Protein AF-A0A7S3SDD8-F1 (afdb_monomer)

Organism: Emiliania huxleyi (NCBI:txid2903)

Mean predicted aligned error: 8.49 Å

Secondary structure (DSSP, 8-state):
----SSS---PPPGGGEEEEEEETTEEEEEEEEEEPP-TTPPPEEEEEEEEEE-SSHHHHHHHHHHHHHHHTT--TTSPPPPPEEEEEEE-TTSTTT-HHHHHHHHHHHHHHTTEEEEEEE--STTHHHHHHHH--TTT-SEEEEEESHHHHHHHHHHHHTSTTHHHHHHH-EEEEEE-SS--HHHHHHHHHTT-

InterPro domains:
  IPR001206 Diacylglycerol kinase, catalytic domain [PF00781] (85-189)
  IPR001206 Diacylglycerol kinase, catalytic domain [PS50146] (81-195)
  IPR001206 Diacylglycerol kinase, catalytic domain [SM00046] (85-194)
  IPR016064 NAD kinase/diacylglycerol kinase-like domain superfamily [SSF111331] (83-189)
  IPR017438 Inorganic polyphosphate/ATP-NAD kinase, N-terminal [G3DSA:3.40.50.10330] (69-195)
  IPR050187 Lipid Phosphate Formation and Regulation [PTHR12358] (44-193)

Foldseek 3Di:
DQDDPPPDRPDDDLVQFLFWDFDWQKIKTWGWDFDDAPPPDDTDTDIDIDIDGHPGRVRSHLQRQLSLCVSVVHHSNDDRDDAAEEEEEFEQPAAPRCLVVQCVVCVVSSVRNRHHYDYDYDDDQLSLLVVLLVDDLVRHQEYEYRHAPSSVVSNLNSLVVHPCSVVSVVRYHYHYGYRHPHRVVVVVVCVVVVD

Radius of gyration: 19.45 Å; Cα contacts (8 Å, |Δi|>4): 346; chains: 1; bounding box: 58×32×47 Å

pLDDT: mean 83.66, std 14.5, range [26.19, 97.5]

Sequence (195 aa):
VPLTSTGRVQSVALTDCVGASAERSELVLHCVTLHGGGCLGSPHREPSQARMPCRDGGQAERWAAAVWNIMHGVAPDAPPPRQKRWLVLINPVSGPGHARRVYARCRPLFEAHRVALTEVVTTHAGHVREIAAQIEPAEVDAVVCVGGDGVVHELVNGLFAREDADAAVSALSIGVLPGGSANSLCVSLLKANNE

Structure (mmCIF, N/CA/C/O backbone):
data_AF-A0A7S3SDD8-F1
#
_entry.id   AF-A0A7S3SDD8-F1
#
loop_
_atom_site.group_PDB
_atom_site.id
_atom_site.type_symbol
_atom_site.label_atom_id
_atom_site.label_alt_id
_atom_site.label_comp_id
_atom_site.label_asym_id
_atom_site.label_entity_id
_atom_site.label_seq_id
_atom_site.pdbx_PDB_ins_code
_atom_site.Cartn_x
_atom_site.Cartn_y
_atom_site.Cartn_z
_atom_site.occupancy
_atom_site.B_iso_or_equiv
_atom_site.auth_seq_id
_atom_site.auth_comp_id
_atom_site.auth_asym_id
_atom_site.auth_atom_id
_atom_site.pdbx_PDB_model_num
ATOM 1 N N . VAL A 1 1 ? 23.144 -7.053 -23.174 1.00 28.69 1 VAL A N 1
ATOM 2 C CA . VAL A 1 1 ? 23.847 -6.097 -24.066 1.00 28.69 1 VAL A CA 1
ATOM 3 C C . VAL A 1 1 ? 24.277 -4.919 -23.210 1.00 28.69 1 VAL A C 1
ATOM 5 O O . VAL A 1 1 ? 23.397 -4.357 -22.568 1.00 28.69 1 VAL A O 1
ATOM 8 N N . PRO A 1 2 ? 25.573 -4.587 -23.103 1.00 26.19 2 PRO A N 1
ATOM 9 C CA . PRO A 1 2 ? 25.987 -3.426 -22.328 1.00 26.19 2 PRO A CA 1
ATOM 10 C C . PRO A 1 2 ? 25.708 -2.172 -23.165 1.00 26.19 2 PRO A C 1
ATOM 12 O O . PRO A 1 2 ? 26.185 -2.073 -24.293 1.00 26.19 2 PRO A O 1
ATOM 15 N N . LEU A 1 3 ? 24.909 -1.239 -22.648 1.00 33.66 3 LEU A N 1
ATOM 16 C CA . LEU A 1 3 ? 24.720 0.076 -23.262 1.00 33.66 3 LEU A CA 1
ATOM 17 C C . LEU A 1 3 ? 25.139 1.155 -22.269 1.00 33.66 3 LEU A C 1
ATOM 19 O O . LEU A 1 3 ? 24.624 1.251 -21.159 1.00 33.66 3 LEU A O 1
ATOM 23 N N . THR A 1 4 ? 26.133 1.922 -22.699 1.00 42.50 4 THR A N 1
ATOM 24 C CA . THR A 1 4 ? 26.793 3.008 -21.986 1.00 42.50 4 THR A CA 1
ATOM 25 C C . THR A 1 4 ? 26.264 4.348 -22.481 1.00 42.50 4 THR A C 1
ATOM 27 O O . THR A 1 4 ? 26.410 4.650 -23.663 1.00 42.50 4 THR A O 1
ATOM 30 N N . SER A 1 5 ? 25.764 5.193 -21.579 1.00 37.66 5 SER A N 1
ATOM 31 C CA . SER A 1 5 ? 25.782 6.653 -21.778 1.00 37.66 5 SER A CA 1
ATOM 32 C C . SER A 1 5 ? 26.782 7.364 -20.850 1.00 37.66 5 SER A C 1
ATOM 34 O O . SER A 1 5 ? 27.079 8.532 -21.063 1.00 37.66 5 SER A O 1
ATOM 36 N N . THR A 1 6 ? 27.385 6.658 -19.880 1.00 39.03 6 THR A N 1
ATOM 37 C CA . THR A 1 6 ? 28.362 7.226 -18.921 1.00 39.03 6 THR A CA 1
ATOM 38 C C . THR A 1 6 ? 29.621 6.372 -18.699 1.00 39.03 6 THR A C 1
ATOM 40 O O . THR A 1 6 ? 30.392 6.630 -17.780 1.00 39.03 6 THR A O 1
ATOM 43 N N . GLY A 1 7 ? 29.873 5.342 -19.516 1.00 34.25 7 GLY A N 1
ATOM 44 C CA . GLY A 1 7 ? 31.109 4.542 -19.428 1.00 34.25 7 GLY A CA 1
ATOM 45 C C . GLY A 1 7 ? 31.252 3.655 -18.179 1.00 34.25 7 GLY A C 1
ATOM 46 O O . GLY A 1 7 ? 32.234 2.927 -18.066 1.00 34.25 7 GLY A O 1
ATOM 47 N N . ARG A 1 8 ? 30.272 3.632 -17.268 1.00 37.03 8 ARG A N 1
ATOM 48 C CA . ARG A 1 8 ? 30.143 2.584 -16.249 1.00 37.03 8 ARG A CA 1
ATOM 49 C C . ARG A 1 8 ? 28.982 1.678 -16.619 1.00 37.03 8 ARG A C 1
ATOM 51 O O . ARG A 1 8 ? 27.833 2.107 -16.615 1.00 37.03 8 ARG A O 1
ATOM 58 N N . VAL A 1 9 ? 29.281 0.414 -16.909 1.00 44.38 9 VAL A N 1
ATOM 59 C CA . VAL A 1 9 ? 28.275 -0.648 -16.830 1.00 44.38 9 VAL A CA 1
ATOM 60 C C . VAL A 1 9 ? 27.857 -0.713 -15.365 1.00 44.38 9 VAL A C 1
ATOM 62 O O . VAL A 1 9 ? 28.591 -1.230 -14.528 1.00 44.38 9 VAL A O 1
ATOM 65 N N . GLN A 1 10 ? 26.720 -0.107 -15.034 1.00 55.16 10 GLN A N 1
ATOM 66 C CA . GLN A 1 10 ? 26.095 -0.310 -13.737 1.00 55.16 10 GLN A CA 1
ATOM 67 C C . GLN A 1 10 ? 25.471 -1.704 -13.764 1.00 55.16 10 GLN A C 1
ATOM 69 O O . GLN A 1 10 ? 24.401 -1.914 -14.327 1.00 55.16 10 GLN A O 1
ATOM 74 N N . SER A 1 11 ? 26.185 -2.685 -13.221 1.00 64.00 11 SER A N 1
ATOM 75 C CA . SER A 1 11 ? 25.592 -3.971 -12.875 1.00 64.00 11 SER A CA 1
ATOM 76 C C . SER A 1 11 ? 24.818 -3.799 -11.574 1.00 64.00 11 SER A C 1
ATOM 78 O O . SER A 1 11 ? 25.400 -3.397 -10.567 1.00 64.00 11 SER A O 1
ATOM 80 N N . VAL A 1 12 ? 23.528 -4.115 -11.589 1.00 70.12 12 VAL A N 1
ATOM 81 C CA . VAL A 1 12 ? 22.717 -4.238 -10.375 1.00 70.12 12 VAL A CA 1
ATOM 82 C C . VAL A 1 12 ? 22.560 -5.724 -10.086 1.00 70.12 12 VAL A C 1
ATOM 84 O O . VAL A 1 12 ? 22.199 -6.490 -10.983 1.00 70.12 12 VAL A O 1
ATOM 87 N N . ALA A 1 13 ? 22.845 -6.146 -8.855 1.00 77.12 13 ALA A N 1
ATOM 88 C CA . ALA A 1 13 ? 22.526 -7.502 -8.437 1.00 77.12 13 ALA A CA 1
ATOM 89 C C . ALA A 1 13 ? 21.002 -7.663 -8.380 1.00 77.12 13 ALA A C 1
ATOM 91 O O . ALA A 1 13 ? 20.305 -6.815 -7.829 1.00 77.12 13 ALA A O 1
ATOM 92 N N . LEU A 1 14 ? 20.468 -8.762 -8.918 1.00 74.56 14 LEU A N 1
ATOM 93 C CA . LEU A 1 14 ? 19.019 -8.999 -8.897 1.00 74.56 14 LEU A CA 1
ATOM 94 C C . LEU A 1 14 ? 18.465 -9.038 -7.458 1.00 74.56 14 LEU A C 1
ATOM 96 O O . LEU A 1 14 ? 17.319 -8.672 -7.237 1.00 74.56 14 LEU A O 1
ATOM 100 N N . THR A 1 15 ? 19.298 -9.414 -6.483 1.00 78.56 15 THR A N 1
ATOM 101 C CA . THR A 1 15 ? 18.992 -9.393 -5.042 1.00 78.56 15 THR A CA 1
ATOM 102 C C . THR A 1 15 ? 18.716 -7.999 -4.487 1.00 78.56 15 THR A C 1
ATOM 104 O O . THR A 1 15 ? 18.016 -7.874 -3.488 1.00 78.56 15 THR A O 1
ATOM 107 N N . ASP A 1 16 ? 19.262 -6.964 -5.123 1.00 80.06 16 ASP A N 1
ATOM 108 C CA . ASP A 1 16 ? 19.062 -5.571 -4.726 1.00 80.06 16 ASP A CA 1
ATOM 109 C C . ASP A 1 16 ? 17.902 -4.934 -5.498 1.00 80.06 16 ASP A C 1
ATOM 111 O O . ASP A 1 16 ? 17.476 -3.827 -5.170 1.00 80.06 16 ASP A O 1
ATOM 115 N N . CYS A 1 17 ? 17.384 -5.614 -6.525 1.00 83.38 17 CYS A N 1
ATOM 116 C CA . CYS A 1 17 ? 16.236 -5.159 -7.288 1.00 83.38 17 CYS A CA 1
ATOM 117 C C . CYS A 1 17 ? 14.959 -5.421 -6.483 1.00 83.38 17 CYS A C 1
ATOM 119 O O . CYS A 1 17 ? 14.695 -6.540 -6.055 1.00 83.38 17 CYS A O 1
ATOM 121 N N . VAL A 1 18 ? 14.162 -4.374 -6.287 1.00 83.94 18 VAL A N 1
ATOM 122 C CA . VAL A 1 18 ? 12.831 -4.435 -5.662 1.00 83.94 18 VAL A CA 1
ATOM 123 C C . VAL A 1 18 ? 11.716 -4.401 -6.701 1.00 83.94 18 VAL A C 1
ATOM 125 O O . VAL A 1 18 ? 10.649 -4.950 -6.467 1.00 83.94 18 VAL A O 1
ATOM 128 N N . GLY A 1 19 ? 11.967 -3.872 -7.897 1.00 86.00 19 GLY A N 1
ATOM 129 C CA . GLY A 1 19 ? 11.027 -4.024 -9.000 1.00 86.00 19 GLY A CA 1
ATOM 130 C C . GLY A 1 19 ? 11.500 -3.377 -10.290 1.00 86.00 19 GLY A C 1
ATOM 131 O O . GLY A 1 19 ? 12.593 -2.816 -10.367 1.00 86.00 19 GLY A O 1
ATOM 132 N N . ALA A 1 20 ? 10.651 -3.438 -11.310 1.00 87.81 20 ALA A N 1
ATOM 133 C CA . ALA A 1 20 ? 10.949 -2.900 -12.628 1.00 87.81 20 ALA A CA 1
ATOM 134 C C . ALA A 1 20 ? 9.719 -2.223 -13.241 1.00 87.81 20 ALA A C 1
ATOM 136 O O . ALA A 1 20 ? 8.614 -2.772 -13.227 1.00 87.81 20 ALA A O 1
ATOM 137 N N . SER A 1 21 ? 9.924 -1.045 -13.823 1.00 88.12 21 SER A N 1
ATOM 138 C CA . SER A 1 21 ? 8.906 -0.282 -14.546 1.00 88.12 21 SER A CA 1
ATOM 139 C C . SER A 1 21 ? 9.413 0.153 -15.921 1.00 88.12 21 SER A C 1
ATOM 141 O O . SER A 1 21 ? 10.608 0.107 -16.211 1.00 88.12 21 SER A O 1
ATOM 143 N N . ALA A 1 22 ? 8.486 0.556 -16.786 1.00 88.38 22 ALA A N 1
ATOM 144 C CA . ALA A 1 22 ? 8.785 1.107 -18.100 1.00 88.38 22 ALA A CA 1
ATOM 145 C C . ALA A 1 22 ? 8.405 2.589 -18.123 1.00 88.38 22 ALA A C 1
ATOM 147 O O . ALA A 1 22 ? 7.278 2.948 -17.785 1.00 88.38 22 ALA A O 1
ATOM 148 N N . GLU A 1 23 ? 9.340 3.445 -18.522 1.00 88.81 23 GLU A N 1
ATOM 149 C CA . GLU A 1 23 ? 9.124 4.881 -18.684 1.00 88.81 23 GLU A CA 1
ATOM 150 C C . GLU A 1 23 ? 9.495 5.273 -20.113 1.00 88.81 23 GLU A C 1
ATOM 152 O O . GLU A 1 23 ? 10.670 5.393 -20.456 1.00 88.81 23 GLU A O 1
ATOM 157 N N . ARG A 1 24 ? 8.491 5.486 -20.975 1.00 88.25 24 ARG A N 1
ATOM 158 C CA . ARG A 1 24 ? 8.709 5.744 -22.411 1.00 88.25 24 ARG A CA 1
ATOM 159 C C . ARG A 1 24 ? 9.557 4.619 -23.013 1.00 88.25 24 ARG A C 1
ATOM 161 O O . ARG A 1 24 ? 9.132 3.479 -22.947 1.00 88.25 24 ARG A O 1
ATOM 168 N N . SER A 1 25 ? 10.733 4.917 -23.561 1.00 92.12 25 SER A N 1
ATOM 169 C CA . SER A 1 25 ? 11.671 3.936 -24.118 1.00 92.12 25 SER A CA 1
ATOM 170 C C . SER A 1 25 ? 12.802 3.583 -23.146 1.00 92.12 25 SER A C 1
ATOM 172 O O . SER A 1 25 ? 13.886 3.225 -23.589 1.00 92.12 25 SER A O 1
ATOM 174 N N . GLU A 1 26 ? 12.595 3.708 -21.836 1.00 91.69 26 GLU A N 1
ATOM 175 C CA . GLU A 1 26 ? 13.566 3.306 -20.815 1.00 91.69 26 GLU A CA 1
ATOM 176 C C . GLU A 1 26 ? 12.984 2.218 -19.910 1.00 91.69 26 GLU A C 1
ATOM 178 O O . GLU A 1 26 ? 11.871 2.335 -19.393 1.00 91.69 26 GLU A O 1
ATOM 183 N N . LEU A 1 27 ? 13.767 1.165 -19.682 1.00 89.44 27 LEU A N 1
ATOM 184 C CA . LEU A 1 27 ? 13.557 0.244 -18.573 1.00 89.44 27 LEU A CA 1
ATOM 185 C C . LEU A 1 27 ? 14.140 0.877 -17.308 1.00 89.44 27 LEU A C 1
ATOM 187 O O . LEU A 1 27 ? 15.320 1.230 -17.278 1.00 89.44 27 LEU A O 1
ATOM 191 N N . VAL A 1 28 ? 13.334 0.970 -16.255 1.00 89.12 28 VAL A N 1
ATOM 192 C CA . VAL A 1 28 ? 13.746 1.488 -14.949 1.00 89.12 28 VAL A CA 1
ATOM 193 C C . VAL A 1 28 ? 13.724 0.349 -13.940 1.00 89.12 28 VAL A C 1
ATOM 195 O O . VAL A 1 28 ? 12.674 -0.219 -13.645 1.00 89.12 28 VAL A O 1
ATOM 198 N N . LEU A 1 29 ? 14.895 0.008 -13.411 1.00 88.50 29 LEU A N 1
ATOM 199 C CA . LEU A 1 29 ? 15.053 -0.935 -12.311 1.00 88.50 29 LEU A CA 1
ATOM 200 C C . LEU A 1 29 ? 15.074 -0.158 -10.998 1.00 88.50 29 LEU A C 1
ATOM 202 O O . LEU A 1 29 ? 15.957 0.675 -10.778 1.00 88.50 29 LEU A O 1
ATOM 206 N N . HIS A 1 30 ? 14.120 -0.448 -10.121 1.00 86.50 30 HIS A N 1
ATOM 207 C CA . HIS A 1 30 ? 14.074 0.090 -8.765 1.00 86.50 30 HIS A CA 1
ATOM 208 C C . HIS A 1 30 ? 14.874 -0.834 -7.866 1.00 86.50 30 HIS A C 1
ATOM 210 O O . HIS A 1 30 ? 14.628 -2.041 -7.825 1.00 86.50 30 HIS A O 1
ATOM 216 N N . CYS A 1 31 ? 15.853 -0.268 -7.176 1.00 84.81 31 CYS A N 1
ATOM 217 C CA . CYS A 1 31 ? 16.826 -1.016 -6.399 1.00 84.81 31 CYS A CA 1
ATOM 218 C C . CYS A 1 31 ? 16.923 -0.433 -4.992 1.00 84.81 31 CYS A C 1
ATOM 220 O O . CYS A 1 31 ? 16.691 0.757 -4.781 1.00 84.81 31 CYS A O 1
ATOM 222 N N . VAL A 1 32 ? 17.286 -1.261 -4.022 1.00 79.56 32 VAL A N 1
ATO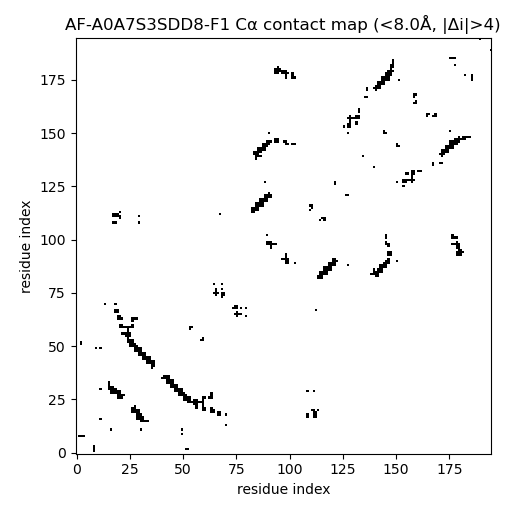M 223 C CA . VAL A 1 32 ? 17.599 -0.821 -2.664 1.00 79.56 32 VAL A CA 1
ATOM 224 C C . VAL A 1 32 ? 19.010 -1.275 -2.354 1.00 79.56 32 VAL A C 1
ATOM 226 O O . VAL A 1 32 ? 19.249 -2.428 -2.003 1.00 79.56 32 VAL A O 1
ATOM 229 N N . THR A 1 33 ? 19.952 -0.351 -2.493 1.00 70.94 33 THR A N 1
ATOM 230 C CA . THR A 1 33 ? 21.369 -0.655 -2.335 1.00 70.94 33 THR A CA 1
ATOM 231 C C . THR A 1 33 ? 21.730 -0.601 -0.857 1.00 70.94 33 THR A C 1
ATOM 233 O O . THR A 1 33 ? 21.442 0.386 -0.170 1.00 70.94 33 THR A O 1
ATOM 236 N N . LEU A 1 34 ? 22.365 -1.660 -0.353 1.00 69.00 34 LEU A N 1
ATOM 237 C CA . LEU A 1 34 ? 22.935 -1.663 0.989 1.00 69.00 34 LEU A CA 1
ATOM 238 C C . LEU A 1 34 ? 24.263 -0.904 0.961 1.00 69.00 34 LEU A C 1
ATOM 240 O O . LEU A 1 34 ? 25.268 -1.409 0.463 1.00 69.00 34 LEU A O 1
ATOM 244 N N . HIS A 1 35 ? 24.281 0.306 1.512 1.00 70.38 35 HIS A N 1
ATOM 245 C CA . HIS A 1 35 ? 25.530 1.012 1.739 1.00 70.38 35 HIS A CA 1
ATOM 246 C C . HIS A 1 35 ? 26.165 0.465 3.014 1.00 70.38 35 HIS A C 1
ATOM 248 O O . HIS A 1 35 ? 25.591 0.552 4.106 1.00 70.38 35 HIS A O 1
ATOM 254 N N . GLY A 1 36 ? 27.354 -0.125 2.860 1.00 57.41 36 GLY A N 1
ATOM 255 C CA . GLY A 1 36 ? 28.190 -0.517 3.984 1.00 57.41 36 GLY A CA 1
ATOM 256 C C . GLY A 1 36 ? 28.457 0.713 4.839 1.00 57.41 36 GLY A C 1
ATOM 257 O O . GLY A 1 36 ? 29.029 1.696 4.365 1.00 57.41 36 GLY A O 1
ATOM 258 N N . GLY A 1 37 ? 27.999 0.683 6.086 1.00 51.47 37 GLY A N 1
ATOM 259 C CA . GLY A 1 37 ? 28.371 1.716 7.031 1.00 51.47 37 GLY A CA 1
ATOM 260 C C . GLY A 1 37 ? 29.885 1.667 7.211 1.00 51.47 37 GLY A C 1
ATOM 261 O O . GLY A 1 37 ? 30.460 0.588 7.347 1.00 51.47 37 GLY A O 1
ATOM 262 N N . GLY A 1 38 ? 30.549 2.822 7.137 1.00 55.66 38 GLY A N 1
ATOM 263 C CA . GLY A 1 38 ? 31.973 2.906 7.457 1.00 55.66 38 GLY A CA 1
ATOM 264 C C . GLY A 1 38 ? 32.254 2.436 8.891 1.00 55.66 38 GLY A C 1
ATOM 265 O O . GLY A 1 38 ? 31.367 1.973 9.601 1.00 55.66 38 GLY A O 1
ATOM 266 N N . CYS A 1 39 ? 33.477 2.636 9.374 1.00 55.62 39 CYS A N 1
ATOM 267 C CA . CYS A 1 39 ? 33.936 2.193 10.699 1.00 55.62 39 CYS A CA 1
ATOM 268 C C . CYS A 1 39 ? 33.053 2.589 11.910 1.00 55.62 39 CYS A C 1
ATOM 270 O O . CYS A 1 39 ? 33.234 2.022 12.983 1.00 55.62 39 CYS A O 1
ATOM 272 N N . LEU A 1 40 ? 32.105 3.523 11.755 1.00 54.16 40 LEU A N 1
ATOM 273 C CA . LEU A 1 40 ? 31.170 3.977 12.795 1.00 54.16 40 LEU A CA 1
ATOM 274 C C . LEU A 1 40 ? 29.693 4.019 12.348 1.00 54.16 40 LEU A C 1
ATOM 276 O O . LEU A 1 40 ? 28.840 4.466 13.111 1.00 54.16 40 LEU A O 1
ATOM 280 N N . GLY A 1 41 ? 29.373 3.616 11.115 1.00 54.16 41 GLY A N 1
ATOM 281 C CA . GLY A 1 41 ? 28.014 3.711 10.577 1.00 54.16 41 GLY A CA 1
ATOM 282 C C . GLY A 1 41 ? 27.285 2.376 10.641 1.00 54.16 41 GLY A C 1
ATOM 283 O O . GLY A 1 41 ? 27.843 1.353 10.255 1.00 54.16 41 GLY A O 1
ATOM 284 N N . SER A 1 42 ? 26.017 2.375 11.048 1.00 57.75 42 SER A N 1
ATOM 285 C CA . SER A 1 42 ? 25.147 1.233 10.757 1.00 57.75 42 SER A CA 1
ATOM 286 C C . SER A 1 42 ? 24.935 1.142 9.239 1.00 57.75 42 SER A C 1
ATOM 288 O O . SER A 1 42 ? 24.791 2.184 8.586 1.00 57.75 42 SER A O 1
ATOM 290 N N . PRO A 1 43 ? 24.910 -0.066 8.651 1.00 65.62 43 PRO A N 1
ATOM 291 C CA . PRO A 1 43 ? 24.532 -0.219 7.255 1.00 65.62 43 PRO A CA 1
ATOM 292 C C . PRO A 1 43 ? 23.144 0.386 7.039 1.00 65.62 43 PRO A C 1
ATOM 294 O O . PRO A 1 43 ? 22.233 0.185 7.844 1.00 65.62 43 PRO A O 1
ATOM 297 N N . HIS A 1 44 ? 22.993 1.148 5.961 1.00 67.69 44 HIS A N 1
ATOM 298 C CA . HIS A 1 44 ? 21.720 1.763 5.611 1.00 67.69 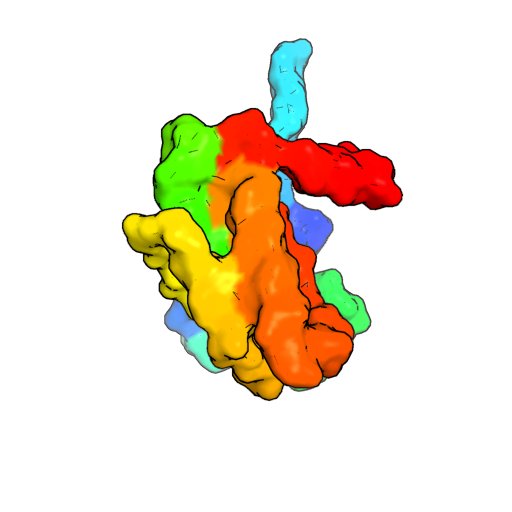44 HIS A CA 1
ATOM 299 C C . HIS A 1 44 ? 21.353 1.421 4.174 1.00 67.69 44 HIS A C 1
ATOM 301 O O . HIS A 1 44 ? 22.203 1.261 3.298 1.00 67.69 44 HIS A O 1
ATOM 307 N N . ARG A 1 45 ? 20.052 1.252 3.961 1.00 72.06 45 ARG A N 1
ATOM 308 C CA . ARG A 1 45 ? 19.461 0.929 2.669 1.00 72.06 45 ARG A CA 1
ATOM 309 C C . ARG A 1 45 ? 18.997 2.220 2.016 1.00 72.06 45 ARG A C 1
ATOM 311 O O . ARG A 1 45 ? 18.214 2.953 2.619 1.00 72.06 45 ARG A O 1
ATOM 318 N N . GLU A 1 46 ? 19.461 2.481 0.801 1.00 74.25 46 GLU A N 1
ATOM 319 C CA . GLU A 1 46 ? 19.057 3.662 0.041 1.00 74.25 46 GLU A CA 1
ATOM 320 C C . GLU A 1 46 ? 18.373 3.246 -1.268 1.00 74.25 46 GLU A C 1
ATOM 322 O O . GLU A 1 46 ? 18.936 2.444 -2.022 1.00 74.25 46 GLU A O 1
ATOM 327 N N . PRO A 1 47 ? 17.156 3.751 -1.546 1.00 77.31 47 PRO A N 1
ATOM 328 C CA . PRO A 1 47 ? 16.516 3.552 -2.836 1.00 77.31 47 PRO A CA 1
ATOM 329 C C . PRO A 1 47 ? 17.355 4.179 -3.950 1.00 77.31 47 PRO A C 1
ATOM 331 O O . PRO A 1 47 ? 17.734 5.346 -3.875 1.00 77.31 47 PRO A O 1
ATOM 334 N N . SER A 1 48 ? 17.605 3.421 -5.007 1.00 80.88 48 SER A N 1
ATOM 335 C CA . SER A 1 48 ? 18.270 3.895 -6.215 1.00 80.88 48 SER A CA 1
ATOM 336 C C . SER A 1 48 ? 17.549 3.380 -7.459 1.00 80.88 48 SER A C 1
ATOM 338 O O . SER A 1 48 ? 16.769 2.426 -7.406 1.00 80.88 48 SER A O 1
ATOM 340 N N . GLN A 1 49 ? 17.774 4.043 -8.591 1.00 84.31 49 GLN A N 1
ATOM 341 C CA . GLN A 1 49 ? 17.218 3.637 -9.878 1.00 84.31 49 GLN A CA 1
ATOM 342 C C . GLN A 1 49 ? 18.347 3.418 -10.877 1.00 84.31 49 GLN A C 1
ATOM 344 O O . GLN A 1 49 ? 19.200 4.288 -11.049 1.00 84.31 49 GLN A O 1
ATOM 349 N N . ALA A 1 50 ? 18.316 2.281 -11.567 1.00 85.75 50 ALA A N 1
ATOM 350 C CA . ALA A 1 50 ? 19.135 2.050 -12.747 1.00 85.75 50 ALA A CA 1
ATOM 351 C C . ALA A 1 50 ? 18.246 2.142 -13.987 1.00 85.75 50 ALA A C 1
ATOM 353 O O . ALA A 1 50 ? 17.183 1.526 -14.050 1.00 85.75 50 ALA A O 1
ATOM 354 N N . ARG A 1 51 ? 18.674 2.932 -14.971 1.00 89.19 51 ARG A N 1
ATOM 355 C CA . ARG A 1 51 ? 17.919 3.173 -16.204 1.00 89.19 51 ARG A CA 1
ATOM 356 C C . ARG A 1 51 ? 18.657 2.564 -17.378 1.00 89.19 51 ARG A C 1
ATOM 358 O O . ARG A 1 51 ? 19.863 2.759 -17.528 1.00 89.19 51 ARG A O 1
ATOM 365 N N . MET A 1 52 ? 17.934 1.822 -18.203 1.00 88.25 52 MET A N 1
ATOM 366 C CA . MET A 1 52 ? 18.475 1.172 -19.386 1.00 88.25 52 MET A CA 1
ATOM 367 C C . MET A 1 52 ? 17.677 1.615 -20.612 1.00 88.25 52 MET A C 1
ATOM 369 O O . MET A 1 52 ? 16.458 1.435 -20.632 1.00 88.25 52 MET A O 1
ATOM 373 N N . PRO A 1 53 ? 18.332 2.166 -21.647 1.00 91.25 53 PRO A N 1
ATOM 374 C CA . PRO A 1 53 ? 17.636 2.547 -22.863 1.00 91.25 53 PRO A CA 1
ATOM 375 C C . PRO A 1 53 ? 17.117 1.301 -23.587 1.00 91.25 53 PRO A C 1
ATOM 377 O O . PRO A 1 53 ? 17.824 0.302 -23.751 1.00 91.25 53 PRO A O 1
ATOM 380 N N . CYS A 1 54 ? 15.879 1.388 -24.050 1.00 91.62 54 CYS A N 1
ATOM 381 C CA . CYS A 1 54 ? 15.212 0.415 -24.897 1.00 91.62 54 CYS A CA 1
ATOM 382 C C . CYS A 1 54 ? 14.963 1.018 -26.286 1.00 91.62 54 CYS A C 1
ATOM 384 O O . CYS A 1 54 ? 14.974 2.231 -26.488 1.00 91.62 54 CYS A O 1
ATOM 386 N N . ARG A 1 55 ? 14.727 0.147 -27.267 1.00 92.25 55 ARG A N 1
ATOM 387 C CA . ARG A 1 55 ? 14.381 0.515 -28.645 1.00 92.25 55 ARG A CA 1
ATOM 388 C C . ARG A 1 55 ? 13.100 1.348 -28.703 1.00 92.25 55 ARG A C 1
ATOM 390 O O . ARG A 1 55 ? 13.033 2.318 -29.449 1.00 92.25 55 ARG A O 1
ATOM 397 N N . ASP A 1 56 ? 12.095 0.934 -27.944 1.00 93.81 56 ASP A N 1
ATOM 398 C CA . ASP A 1 56 ? 10.764 1.526 -27.878 1.00 93.81 56 ASP A CA 1
ATOM 399 C C . ASP A 1 56 ? 10.115 1.188 -26.527 1.00 93.81 56 ASP A C 1
ATOM 401 O O . ASP A 1 56 ? 10.650 0.387 -25.748 1.00 93.81 56 ASP A O 1
ATOM 405 N N . GLY A 1 57 ? 8.958 1.791 -26.245 1.00 90.12 57 GLY A N 1
ATOM 406 C CA . GLY A 1 57 ? 8.245 1.542 -24.992 1.00 90.12 57 GLY A CA 1
ATOM 407 C C . GLY A 1 57 ? 7.643 0.149 -24.868 1.00 90.12 57 GLY A C 1
ATOM 408 O O . GLY A 1 57 ? 7.632 -0.407 -23.774 1.00 90.12 57 GLY A O 1
ATOM 409 N N . GLY A 1 58 ? 7.275 -0.488 -25.981 1.00 91.50 58 GLY A N 1
ATOM 410 C CA . GLY A 1 58 ? 6.829 -1.880 -25.951 1.00 91.50 58 GLY A CA 1
ATOM 411 C C . GLY A 1 58 ? 7.946 -2.831 -25.503 1.00 91.50 58 GLY A C 1
ATOM 412 O O . GLY A 1 58 ? 7.697 -3.795 -24.782 1.00 91.50 58 GLY A O 1
ATOM 413 N N . GLN A 1 59 ? 9.196 -2.577 -25.900 1.00 91.50 59 GLN A N 1
ATOM 414 C CA . GLN A 1 59 ? 10.356 -3.314 -25.403 1.00 91.50 59 GLN A CA 1
ATOM 415 C C . GLN A 1 59 ? 10.583 -3.055 -23.913 1.00 91.50 59 GLN A C 1
ATOM 417 O O . GLN A 1 59 ? 10.803 -4.022 -23.184 1.00 91.50 59 GLN A O 1
ATOM 422 N N . ALA A 1 60 ? 10.502 -1.798 -23.467 1.00 90.94 60 ALA A N 1
ATOM 423 C CA . ALA A 1 60 ? 10.656 -1.453 -22.055 1.00 90.94 60 ALA A CA 1
ATOM 424 C C . ALA A 1 60 ? 9.611 -2.170 -21.181 1.00 90.94 60 ALA A C 1
ATOM 426 O O . ALA A 1 60 ? 9.967 -2.784 -20.178 1.00 90.94 60 ALA A O 1
ATOM 427 N N . GLU A 1 61 ? 8.342 -2.189 -21.598 1.00 89.19 61 GLU A N 1
ATOM 428 C CA . GLU A 1 61 ? 7.254 -2.880 -20.892 1.00 89.19 61 GLU A CA 1
ATOM 429 C C . GLU A 1 61 ? 7.465 -4.394 -20.807 1.00 89.19 61 GLU A C 1
ATOM 431 O O . GLU A 1 61 ? 7.307 -4.985 -19.732 1.00 89.19 61 GLU A O 1
ATOM 436 N N . ARG A 1 62 ? 7.863 -5.025 -21.923 1.00 90.31 62 ARG A N 1
ATOM 437 C CA . ARG A 1 62 ? 8.172 -6.463 -21.958 1.00 90.31 62 ARG A CA 1
ATOM 438 C C . ARG A 1 62 ? 9.351 -6.805 -21.057 1.00 90.31 62 ARG A C 1
ATOM 440 O O . ARG A 1 62 ? 9.298 -7.798 -20.342 1.00 90.31 62 ARG A O 1
ATOM 447 N N . TRP A 1 63 ? 10.406 -5.994 -21.070 1.00 90.94 63 TRP A N 1
ATOM 448 C CA . TRP A 1 63 ? 11.568 -6.224 -20.214 1.00 90.94 63 TRP A CA 1
ATOM 449 C C . TRP A 1 63 ? 11.245 -5.994 -18.740 1.00 90.94 63 TRP A C 1
ATOM 451 O O . TRP A 1 63 ? 11.647 -6.802 -17.910 1.00 90.94 63 TRP A O 1
ATOM 461 N N . ALA A 1 64 ? 10.461 -4.966 -18.410 1.00 89.06 64 ALA A N 1
ATOM 462 C CA . ALA A 1 64 ? 9.994 -4.743 -17.046 1.00 89.06 64 ALA A CA 1
ATOM 463 C C . ALA A 1 64 ? 9.148 -5.924 -16.545 1.00 89.06 64 ALA A C 1
ATOM 465 O O . ALA A 1 64 ? 9.308 -6.357 -15.407 1.00 89.06 64 ALA A O 1
ATOM 466 N N . ALA A 1 65 ? 8.287 -6.486 -17.404 1.00 88.44 65 ALA A N 1
ATOM 467 C CA . ALA A 1 65 ? 7.503 -7.678 -17.077 1.00 88.44 65 ALA A CA 1
ATOM 468 C C . ALA A 1 65 ? 8.399 -8.901 -16.855 1.00 88.44 65 ALA A C 1
ATOM 470 O O . ALA A 1 65 ? 8.247 -9.591 -15.853 1.00 88.44 65 ALA A O 1
ATOM 471 N N . ALA A 1 66 ? 9.364 -9.126 -17.746 1.00 90.06 66 ALA A N 1
ATOM 472 C CA . ALA A 1 66 ? 10.295 -10.241 -17.648 1.00 90.06 66 ALA A CA 1
ATOM 473 C C . ALA A 1 66 ? 11.146 -10.177 -16.373 1.00 90.06 66 ALA A C 1
ATOM 475 O O . ALA A 1 66 ? 11.288 -11.183 -15.683 1.00 90.06 66 ALA A O 1
ATOM 476 N N . VAL A 1 67 ? 11.676 -8.999 -16.025 1.00 89.38 67 VAL A N 1
ATOM 477 C CA . VAL A 1 67 ? 12.438 -8.802 -14.782 1.00 89.38 67 VAL A CA 1
ATOM 478 C C . VAL A 1 67 ? 11.558 -9.073 -13.569 1.00 89.38 67 VAL A C 1
ATOM 480 O O . VAL A 1 67 ? 11.955 -9.843 -12.698 1.00 89.38 67 VAL A O 1
ATOM 483 N N . TRP A 1 68 ? 10.345 -8.513 -13.538 1.00 87.38 68 TRP A N 1
ATOM 484 C CA . TRP A 1 68 ? 9.396 -8.768 -12.458 1.00 87.38 68 TRP A CA 1
ATOM 485 C C . TRP A 1 68 ? 9.099 -10.270 -12.319 1.00 87.38 68 TRP A C 1
ATOM 487 O O . TRP A 1 68 ? 9.168 -10.797 -11.213 1.00 87.38 68 TRP A O 1
ATOM 497 N N . ASN A 1 69 ? 8.851 -10.982 -13.424 1.00 88.69 69 ASN A N 1
ATOM 498 C CA . ASN A 1 69 ? 8.604 -12.426 -13.408 1.00 88.69 69 ASN A CA 1
ATOM 499 C C . ASN A 1 69 ? 9.796 -13.192 -12.820 1.00 88.69 69 ASN A C 1
ATOM 501 O O . ASN A 1 69 ? 9.609 -13.989 -11.904 1.00 88.69 69 ASN A O 1
ATOM 505 N N . ILE A 1 70 ? 11.017 -12.894 -13.277 1.00 89.44 70 ILE A N 1
ATOM 506 C CA . ILE A 1 70 ? 12.247 -13.528 -12.777 1.00 89.44 70 ILE A CA 1
ATOM 507 C C . ILE A 1 70 ? 12.395 -13.316 -11.267 1.00 89.44 70 ILE A C 1
ATOM 509 O O . ILE A 1 70 ? 12.692 -14.265 -10.544 1.00 89.44 70 ILE A O 1
ATOM 513 N N . MET A 1 71 ? 12.143 -12.099 -10.776 1.00 84.81 71 MET A N 1
ATOM 514 C CA . MET A 1 71 ? 12.212 -11.777 -9.345 1.00 84.81 71 MET A CA 1
ATOM 515 C C . MET A 1 71 ? 11.220 -12.579 -8.494 1.00 84.81 71 MET A C 1
ATOM 517 O O . MET A 1 71 ? 11.483 -12.821 -7.320 1.00 84.81 71 MET A O 1
ATOM 521 N N . HIS A 1 72 ? 10.102 -13.005 -9.082 1.00 83.88 72 HIS A N 1
ATOM 522 C CA . HIS A 1 72 ? 9.062 -13.785 -8.410 1.00 83.88 72 HIS A CA 1
ATOM 523 C C . HIS A 1 72 ? 9.101 -15.278 -8.786 1.00 83.88 72 HIS A C 1
ATOM 525 O O . HIS A 1 72 ? 8.151 -16.005 -8.504 1.00 83.88 72 HIS A O 1
ATOM 531 N N . GLY A 1 73 ? 10.181 -15.753 -9.422 1.00 85.88 73 GLY A N 1
ATOM 532 C CA . GLY A 1 73 ? 10.351 -17.164 -9.794 1.00 85.88 73 GLY A CA 1
ATOM 533 C C . GLY A 1 73 ? 9.435 -17.643 -10.928 1.00 85.88 73 GLY A C 1
ATOM 534 O O . GLY A 1 73 ? 9.212 -18.842 -11.079 1.00 85.88 73 GLY A O 1
ATOM 535 N N . VAL A 1 74 ? 8.895 -16.718 -11.721 1.00 88.75 74 VAL A N 1
ATOM 536 C CA . VAL A 1 74 ? 8.033 -16.980 -12.879 1.00 88.75 74 VAL A CA 1
ATOM 537 C C . VAL A 1 74 ? 8.864 -16.905 -14.167 1.00 88.75 74 VAL A C 1
ATOM 539 O O . VAL A 1 74 ? 9.833 -16.148 -14.252 1.00 88.75 74 VAL A O 1
ATOM 542 N N . ALA A 1 75 ? 8.495 -17.681 -15.191 1.00 88.94 75 ALA A N 1
ATOM 543 C CA . ALA A 1 75 ? 9.174 -17.643 -1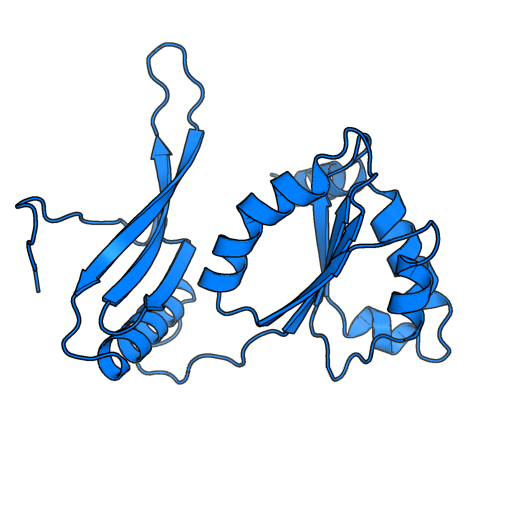6.486 1.00 88.94 75 ALA A CA 1
ATOM 544 C C . ALA A 1 75 ? 9.153 -16.217 -17.102 1.00 88.94 75 ALA A C 1
ATOM 546 O O . ALA A 1 75 ? 8.127 -15.534 -17.023 1.00 88.94 75 ALA A O 1
ATOM 547 N N . PRO A 1 76 ? 10.250 -15.739 -17.725 1.00 88.12 76 PRO A N 1
ATOM 548 C CA . PRO A 1 76 ? 10.362 -14.350 -18.194 1.00 88.12 76 PRO A CA 1
ATOM 549 C C . PRO A 1 76 ? 9.321 -13.946 -19.248 1.00 88.12 76 PRO A C 1
ATOM 551 O O . PRO A 1 76 ? 8.968 -12.778 -19.365 1.00 88.12 76 PRO A O 1
ATOM 554 N N . ASP A 1 77 ? 8.855 -14.911 -20.030 1.00 88.50 77 ASP A N 1
ATOM 555 C CA . ASP A 1 77 ? 7.891 -14.785 -21.121 1.00 88.50 77 ASP A CA 1
ATOM 556 C C . ASP A 1 77 ? 6.445 -15.080 -20.696 1.00 88.50 77 ASP A C 1
ATOM 558 O O . ASP A 1 77 ? 5.519 -14.888 -21.488 1.00 88.50 77 ASP A O 1
ATOM 562 N N . ALA A 1 78 ? 6.230 -15.510 -19.449 1.00 87.19 78 ALA A N 1
ATOM 563 C CA . ALA A 1 78 ? 4.893 -15.715 -18.918 1.00 87.19 78 ALA A CA 1
ATOM 564 C C . ALA A 1 78 ? 4.104 -14.393 -18.886 1.00 87.19 78 ALA A C 1
ATOM 566 O O . ALA A 1 78 ? 4.683 -13.323 -18.648 1.00 87.19 78 ALA A O 1
ATOM 567 N N . PRO A 1 79 ? 2.772 -14.442 -19.065 1.00 81.00 79 PRO A N 1
ATOM 568 C CA . PRO A 1 79 ? 1.951 -13.262 -18.859 1.00 81.00 79 PRO A CA 1
ATOM 569 C C . PRO A 1 79 ? 2.147 -12.762 -17.420 1.00 81.00 79 PRO A C 1
ATOM 571 O O . PRO A 1 79 ? 2.134 -13.573 -16.487 1.00 81.00 79 PRO A O 1
ATOM 574 N N . PRO A 1 80 ? 2.344 -11.449 -17.214 1.00 72.50 80 PRO A N 1
ATOM 575 C CA . PRO A 1 80 ? 2.474 -10.915 -15.871 1.00 72.50 80 PRO A CA 1
ATOM 576 C C . PRO A 1 80 ? 1.179 -11.191 -15.094 1.00 72.50 80 PRO A C 1
ATOM 578 O O . PRO A 1 80 ? 0.090 -11.142 -15.679 1.00 72.50 80 PRO A O 1
ATOM 581 N N . PRO A 1 81 ? 1.261 -11.480 -13.787 1.00 73.69 81 PRO A N 1
ATOM 582 C CA . PRO A 1 81 ? 0.069 -11.717 -12.994 1.00 73.69 81 PRO A CA 1
ATOM 583 C C . PRO A 1 81 ? -0.806 -10.467 -12.943 1.00 73.69 81 PRO A C 1
ATOM 585 O O . PRO A 1 81 ? -0.352 -9.343 -13.183 1.00 73.69 81 PRO A O 1
ATOM 588 N N . ARG A 1 82 ? -2.082 -10.674 -12.606 1.00 84.19 82 ARG A N 1
ATOM 589 C CA . ARG A 1 82 ? -3.045 -9.583 -12.456 1.00 84.19 82 ARG A CA 1
ATOM 590 C C . ARG A 1 82 ? -2.492 -8.518 -11.506 1.00 84.19 82 ARG A C 1
ATOM 592 O O . ARG A 1 82 ? -2.065 -8.830 -10.395 1.00 84.19 82 ARG A O 1
ATOM 599 N N . GLN A 1 83 ? -2.580 -7.262 -11.935 1.00 86.44 83 GLN A N 1
ATOM 600 C CA . GLN A 1 83 ? -2.246 -6.108 -11.111 1.00 86.44 83 GLN A CA 1
ATOM 601 C C . GLN A 1 83 ? -3.107 -6.107 -9.839 1.00 86.44 83 GLN A C 1
ATOM 603 O O . GLN A 1 83 ? -4.338 -6.165 -9.925 1.00 86.44 83 GLN A O 1
ATOM 608 N N . LYS A 1 84 ? -2.473 -6.055 -8.663 1.00 91.25 84 LYS A N 1
ATOM 609 C CA . LYS A 1 84 ? -3.201 -5.930 -7.392 1.00 91.25 84 LYS A CA 1
ATOM 610 C C . LYS A 1 84 ? -3.689 -4.494 -7.210 1.00 91.25 84 LYS A C 1
ATOM 612 O O . LYS A 1 84 ? -2.979 -3.565 -7.581 1.00 91.25 84 LYS A O 1
ATOM 617 N N . ARG A 1 85 ? -4.874 -4.321 -6.631 1.00 95.44 85 ARG A N 1
ATOM 618 C CA . ARG A 1 85 ? -5.538 -3.033 -6.390 1.00 95.44 85 ARG A CA 1
ATOM 619 C C . ARG A 1 85 ? -5.537 -2.750 -4.900 1.00 95.44 85 ARG A C 1
ATOM 621 O O . ARG A 1 85 ? -6.146 -3.495 -4.132 1.00 95.44 85 ARG A O 1
ATOM 628 N N . TRP A 1 86 ? -4.799 -1.733 -4.484 1.00 97.12 86 TRP A N 1
ATOM 629 C CA . TRP A 1 86 ? -4.623 -1.389 -3.081 1.00 97.12 86 TRP A CA 1
ATOM 630 C C . TRP A 1 86 ? -5.259 -0.041 -2.779 1.00 97.12 86 TRP A C 1
ATOM 632 O O . TRP A 1 86 ? -4.975 0.955 -3.445 1.00 97.12 86 TRP A O 1
ATOM 642 N N . LEU A 1 87 ? -6.069 -0.010 -1.727 1.00 97.50 87 LEU A N 1
ATOM 643 C CA . LEU A 1 87 ? -6.595 1.214 -1.143 1.00 97.50 87 LEU A CA 1
ATOM 644 C C . LEU A 1 87 ? -5.654 1.677 -0.029 1.00 97.50 87 LEU A C 1
ATOM 646 O O . LEU A 1 87 ? -5.470 0.981 0.966 1.00 97.50 87 LEU A O 1
ATOM 650 N N . VAL A 1 88 ? -5.059 2.854 -0.172 1.00 97.50 88 VAL A N 1
ATOM 651 C CA . VAL A 1 88 ? -4.154 3.436 0.821 1.00 97.50 88 VAL A CA 1
ATOM 652 C C . VAL A 1 88 ? -4.892 4.509 1.612 1.00 97.50 88 VAL A C 1
ATOM 654 O O . VAL A 1 88 ? -5.277 5.539 1.063 1.00 97.50 88 VAL A O 1
ATOM 657 N N . LEU A 1 89 ? -5.042 4.291 2.917 1.00 97.00 89 LEU A N 1
ATOM 658 C CA . LEU A 1 89 ? -5.699 5.214 3.840 1.00 97.00 89 LEU A CA 1
ATOM 659 C C . LEU A 1 89 ? -4.645 5.956 4.658 1.00 97.00 89 LEU A C 1
ATOM 661 O O . LEU A 1 89 ? -3.954 5.367 5.489 1.00 97.00 89 LEU A O 1
ATOM 665 N N . ILE A 1 90 ? -4.511 7.257 4.414 1.00 95.69 90 ILE A N 1
ATOM 666 C CA . ILE A 1 90 ? -3.437 8.083 4.966 1.00 95.69 90 ILE A CA 1
ATOM 667 C C . ILE A 1 90 ? -4.020 9.038 5.994 1.00 95.69 90 ILE A C 1
ATOM 669 O O . ILE A 1 90 ? -4.715 9.981 5.623 1.00 95.69 90 ILE A O 1
ATOM 673 N N . ASN A 1 91 ? -3.679 8.855 7.270 1.00 93.00 91 ASN A N 1
ATOM 674 C CA . ASN A 1 91 ? -4.031 9.817 8.309 1.00 93.00 91 ASN A CA 1
ATOM 675 C C . ASN A 1 91 ? -2.906 10.851 8.497 1.00 93.00 91 ASN A C 1
ATOM 677 O O . ASN A 1 91 ? -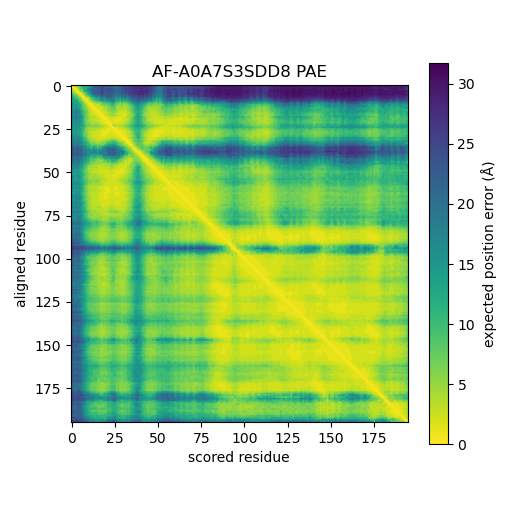1.897 10.542 9.139 1.00 93.00 91 ASN A O 1
ATOM 681 N N . PRO A 1 92 ? -3.052 12.091 7.987 1.00 87.56 92 PRO A N 1
ATOM 682 C CA . PRO A 1 92 ? -1.975 13.076 8.010 1.00 87.56 92 PRO A CA 1
ATOM 683 C C . PRO A 1 92 ? -1.682 13.627 9.412 1.00 87.56 92 PRO A C 1
ATOM 685 O O . PRO A 1 92 ? -0.596 14.158 9.622 1.00 87.56 92 PRO A O 1
ATOM 688 N N . VAL A 1 93 ? -2.620 13.499 10.357 1.00 84.12 93 VAL A N 1
ATOM 689 C CA . VAL A 1 93 ? -2.514 14.035 11.728 1.00 84.12 93 VAL A CA 1
ATOM 690 C C . VAL A 1 93 ? -2.015 12.970 12.716 1.00 84.12 93 VAL A C 1
ATOM 692 O O . VAL A 1 93 ? -1.822 13.244 13.895 1.00 84.12 93 VAL A O 1
ATOM 695 N N . SER A 1 94 ? -1.777 11.734 12.261 1.00 74.69 94 SER A N 1
ATOM 696 C CA . SER A 1 94 ? -1.234 10.680 13.121 1.00 74.69 94 SER A CA 1
ATOM 697 C C . SER A 1 94 ? 0.139 11.062 13.688 1.00 74.69 94 SER A C 1
ATOM 699 O O . SER A 1 94 ? 1.096 11.298 12.949 1.00 74.69 94 SER A O 1
ATOM 701 N N . GLY A 1 95 ? 0.238 11.076 15.019 1.00 68.56 95 GLY A N 1
ATOM 702 C CA . GLY A 1 95 ? 1.474 11.332 15.757 1.00 68.56 95 GLY A CA 1
ATOM 703 C C . GLY A 1 95 ? 2.174 12.642 15.362 1.00 68.56 95 GLY A C 1
ATOM 704 O O . GLY A 1 95 ? 1.522 13.679 15.328 1.00 68.56 95 GLY A O 1
ATOM 705 N N . PRO A 1 96 ? 3.484 12.633 15.052 1.00 73.81 96 PRO A N 1
ATOM 706 C CA . PRO A 1 96 ? 4.222 13.833 14.637 1.00 73.81 96 PRO A CA 1
ATOM 707 C C . PRO A 1 96 ? 3.913 14.298 13.197 1.00 73.81 96 PRO A C 1
ATOM 709 O O . PRO A 1 96 ? 4.622 15.148 12.664 1.00 73.81 96 PRO A O 1
ATOM 712 N N . GLY A 1 97 ? 2.899 13.734 12.527 1.00 77.25 97 GLY A N 1
ATOM 713 C CA . GLY A 1 97 ? 2.517 14.122 11.163 1.00 77.25 97 GLY A CA 1
ATOM 714 C C . GLY A 1 97 ? 3.404 13.521 10.067 1.00 77.25 97 GLY A C 1
ATOM 715 O O . GLY A 1 97 ? 3.500 14.051 8.960 1.00 77.25 97 GLY A O 1
ATOM 716 N N . HIS A 1 98 ? 4.077 12.401 10.346 1.00 82.31 98 HIS A N 1
ATOM 717 C CA . HIS A 1 98 ? 5.012 11.776 9.405 1.00 82.31 98 HIS A CA 1
ATOM 718 C C . HIS A 1 98 ? 4.349 10.863 8.366 1.00 82.31 98 HIS A C 1
ATOM 720 O O . HIS A 1 98 ? 5.016 10.482 7.404 1.00 82.31 98 HIS A O 1
ATOM 726 N N . ALA A 1 99 ? 3.061 10.534 8.506 1.00 86.75 99 ALA A N 1
ATOM 727 C CA . ALA A 1 99 ? 2.364 9.575 7.642 1.00 86.75 99 ALA A CA 1
ATOM 728 C C . ALA A 1 99 ? 2.545 9.862 6.139 1.00 86.75 99 ALA A C 1
ATOM 730 O O . ALA A 1 99 ? 2.933 8.973 5.384 1.00 86.75 99 ALA A O 1
ATOM 731 N N . ARG A 1 100 ? 2.378 11.120 5.703 1.00 89.88 100 ARG A N 1
ATOM 732 C CA . ARG A 1 100 ? 2.593 11.511 4.295 1.00 89.88 100 ARG A CA 1
ATOM 733 C C . ARG A 1 100 ? 4.027 11.268 3.828 1.00 89.88 100 ARG A C 1
ATOM 735 O O . ARG A 1 100 ? 4.237 10.802 2.715 1.00 89.88 100 ARG A O 1
ATOM 742 N N . ARG A 1 101 ? 5.015 11.571 4.674 1.00 88.69 101 ARG A N 1
ATOM 743 C CA . ARG A 1 101 ? 6.439 11.378 4.363 1.00 88.69 101 ARG A CA 1
ATOM 744 C C . ARG A 1 101 ? 6.797 9.897 4.283 1.00 88.69 101 ARG A C 1
ATOM 746 O O . ARG A 1 101 ? 7.567 9.513 3.409 1.00 88.69 101 ARG A O 1
ATOM 753 N N . VAL A 1 102 ? 6.262 9.087 5.194 1.00 88.69 102 VAL A N 1
ATOM 754 C CA . VAL A 1 102 ? 6.447 7.630 5.186 1.00 88.69 102 VAL A CA 1
ATOM 755 C C . VAL A 1 102 ? 5.842 7.050 3.915 1.00 88.69 102 VAL A C 1
ATOM 757 O O . VAL A 1 102 ? 6.546 6.386 3.161 1.00 88.69 102 VAL A O 1
ATOM 760 N N . TYR A 1 103 ? 4.590 7.397 3.611 1.00 92.25 103 TYR A N 1
ATOM 761 C CA . TYR A 1 103 ? 3.942 6.944 2.387 1.00 92.25 103 TYR A CA 1
ATOM 762 C C . TYR A 1 103 ? 4.699 7.377 1.128 1.00 92.25 103 TYR A C 1
ATOM 764 O O . TYR A 1 103 ? 4.955 6.545 0.268 1.00 92.25 103 TYR A O 1
ATOM 772 N N . ALA A 1 104 ? 5.151 8.632 1.044 1.00 90.12 104 ALA A N 1
ATOM 773 C CA . ALA A 1 104 ? 5.919 9.123 -0.101 1.00 90.12 104 ALA A CA 1
ATOM 774 C C . ALA A 1 104 ? 7.212 8.324 -0.356 1.00 90.12 104 ALA A C 1
ATOM 776 O O . ALA A 1 104 ? 7.646 8.217 -1.499 1.00 90.12 104 ALA A O 1
ATOM 777 N N . ARG A 1 105 ? 7.819 7.742 0.688 1.00 85.88 105 ARG A N 1
ATOM 778 C CA . ARG A 1 105 ? 8.988 6.855 0.556 1.00 85.88 105 ARG A CA 1
ATOM 779 C C . ARG A 1 105 ? 8.616 5.448 0.092 1.00 85.88 105 ARG A C 1
ATOM 781 O O . ARG A 1 105 ? 9.397 4.831 -0.622 1.00 85.88 105 ARG A O 1
ATOM 788 N N . CYS A 1 106 ? 7.453 4.942 0.496 1.00 88.31 106 CYS A N 1
ATOM 789 C CA . CYS A 1 106 ? 6.988 3.595 0.154 1.00 88.31 106 CYS A CA 1
ATOM 790 C C . CYS A 1 106 ? 6.288 3.527 -1.210 1.00 88.31 106 CYS A C 1
ATOM 792 O O . CYS A 1 106 ? 6.390 2.514 -1.893 1.00 88.31 106 CYS A O 1
ATOM 794 N N . ARG A 1 107 ? 5.604 4.598 -1.625 1.00 89.81 107 ARG A N 1
ATOM 795 C CA . ARG A 1 107 ? 4.813 4.668 -2.863 1.00 89.81 107 ARG A CA 1
ATOM 796 C C . ARG A 1 107 ? 5.590 4.208 -4.111 1.00 89.81 107 ARG A C 1
ATOM 798 O O . ARG A 1 107 ? 5.054 3.355 -4.816 1.00 89.81 107 ARG A O 1
ATOM 805 N N . PRO A 1 108 ? 6.850 4.635 -4.349 1.00 83.12 108 PRO A N 1
ATOM 806 C CA . PRO A 1 108 ? 7.623 4.149 -5.495 1.00 83.12 108 PRO A CA 1
ATOM 807 C C . PRO A 1 108 ? 7.868 2.634 -5.478 1.00 83.12 108 PRO A C 1
ATOM 809 O O . PRO A 1 108 ? 7.929 2.012 -6.533 1.00 83.12 108 PRO A O 1
ATOM 812 N N . LEU A 1 109 ? 7.979 2.019 -4.293 1.00 83.94 109 LEU A N 1
ATOM 813 C CA . LEU A 1 109 ? 8.149 0.567 -4.170 1.00 83.94 109 LEU A CA 1
ATOM 814 C C . LEU A 1 109 ? 6.877 -0.168 -4.600 1.00 83.94 109 LEU A C 1
ATOM 816 O O . LEU A 1 109 ? 6.946 -1.154 -5.326 1.00 83.94 109 LEU A O 1
ATOM 820 N N . PHE A 1 110 ? 5.704 0.326 -4.205 1.00 88.56 110 PHE A N 1
ATOM 821 C CA . PHE A 1 110 ? 4.429 -0.263 -4.619 1.00 88.56 110 PHE A CA 1
ATOM 822 C C . PHE A 1 110 ? 4.214 -0.151 -6.133 1.00 88.56 110 PHE A C 1
ATOM 824 O O . PHE A 1 110 ? 3.802 -1.118 -6.775 1.00 88.56 110 PHE A O 1
ATOM 831 N N . GLU A 1 111 ? 4.566 0.993 -6.721 1.00 83.00 111 GLU A N 1
ATOM 832 C CA . GLU A 1 111 ? 4.538 1.188 -8.175 1.00 83.00 111 GLU A CA 1
ATOM 833 C C . GLU A 1 111 ? 5.510 0.228 -8.886 1.00 83.00 111 GLU A C 1
ATOM 835 O O . GLU A 1 111 ? 5.134 -0.413 -9.870 1.00 83.00 111 GLU A O 1
ATOM 840 N N . ALA A 1 112 ? 6.720 0.036 -8.346 1.00 78.38 112 ALA A N 1
ATOM 841 C CA . ALA A 1 112 ? 7.708 -0.914 -8.866 1.00 78.38 112 ALA A CA 1
ATOM 842 C C . ALA A 1 112 ? 7.229 -2.379 -8.821 1.00 78.38 112 ALA A C 1
ATOM 844 O O . ALA A 1 112 ? 7.604 -3.185 -9.676 1.00 78.38 112 ALA A O 1
ATOM 845 N N . HIS A 1 113 ? 6.362 -2.714 -7.862 1.00 82.12 113 HIS A N 1
ATOM 846 C CA . HIS A 1 113 ? 5.709 -4.019 -7.752 1.00 82.12 113 HIS A CA 1
ATOM 847 C C . HIS A 1 113 ? 4.429 -4.150 -8.586 1.00 82.12 113 HIS A C 1
ATOM 849 O O . HIS A 1 113 ? 3.742 -5.164 -8.470 1.00 82.12 113 HIS A O 1
ATOM 855 N N . ARG A 1 114 ? 4.123 -3.177 -9.457 1.00 83.69 114 ARG A N 1
ATOM 856 C CA . ARG A 1 114 ? 2.921 -3.175 -10.304 1.00 83.69 114 ARG A CA 1
ATOM 857 C C . ARG A 1 114 ? 1.648 -3.272 -9.468 1.00 83.69 114 ARG A C 1
ATOM 859 O O . ARG A 1 114 ? 0.776 -4.095 -9.726 1.00 83.69 114 ARG A O 1
ATOM 866 N N . VAL A 1 115 ? 1.528 -2.423 -8.457 1.00 90.31 115 VAL A N 1
ATOM 867 C CA . VAL A 1 115 ? 0.290 -2.262 -7.690 1.00 90.31 115 VAL A CA 1
ATOM 868 C C . VAL A 1 115 ? -0.482 -1.057 -8.228 1.00 90.31 115 VAL A C 1
ATOM 870 O O . VAL A 1 115 ? 0.091 0.010 -8.432 1.00 90.31 115 VAL A O 1
ATOM 873 N 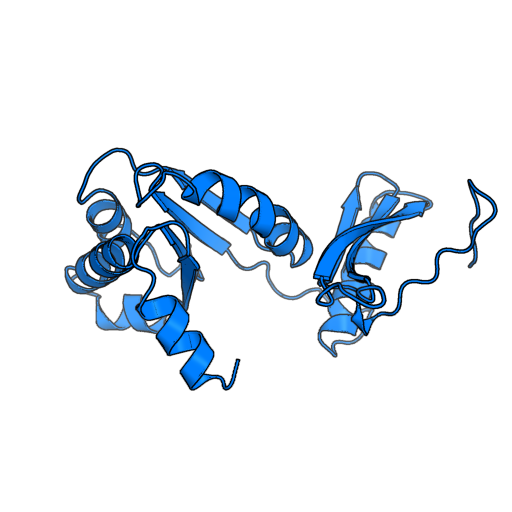N . ALA A 1 116 ? -1.779 -1.224 -8.478 1.00 92.88 116 ALA A N 1
ATOM 874 C CA . ALA A 1 116 ? -2.698 -0.121 -8.724 1.00 92.88 116 ALA A CA 1
ATOM 875 C C . ALA A 1 116 ? -3.087 0.495 -7.376 1.00 92.88 116 ALA A C 1
ATOM 877 O O . ALA A 1 116 ? -3.629 -0.198 -6.516 1.00 92.88 116 ALA A O 1
ATOM 878 N N . LEU A 1 117 ? -2.781 1.775 -7.182 1.00 95.31 117 LEU A N 1
ATOM 879 C CA . LEU A 1 117 ? -2.971 2.470 -5.911 1.00 95.31 117 LEU A CA 1
ATOM 880 C C . LEU A 1 117 ? -4.150 3.439 -5.997 1.00 95.31 117 LEU A C 1
ATOM 882 O O . LEU A 1 117 ? -4.177 4.314 -6.861 1.00 95.31 117 LEU A O 1
ATOM 886 N N . THR A 1 118 ? -5.077 3.326 -5.051 1.00 97.00 118 THR A N 1
ATOM 887 C CA . THR A 1 118 ? -6.109 4.328 -4.777 1.00 97.00 118 THR A CA 1
ATOM 888 C C . THR A 1 118 ? -5.780 4.985 -3.448 1.00 97.00 118 THR A C 1
ATOM 890 O O . THR A 1 118 ? -5.757 4.324 -2.415 1.00 97.00 118 THR A O 1
ATOM 893 N N . GLU A 1 119 ? -5.491 6.281 -3.458 1.00 96.81 119 GLU A N 1
ATOM 894 C CA . GLU A 1 119 ? -4.999 7.000 -2.281 1.00 96.81 119 GLU A CA 1
ATOM 895 C C . GLU A 1 119 ? -6.093 7.883 -1.688 1.00 96.81 119 GLU A C 1
ATOM 897 O O . GLU A 1 119 ? -6.644 8.741 -2.376 1.00 96.81 119 GLU A O 1
ATOM 902 N N . VAL A 1 120 ? -6.371 7.719 -0.394 1.00 97.12 120 VAL A N 1
ATOM 903 C CA . VAL A 1 120 ? -7.331 8.549 0.335 1.00 97.12 120 VAL A CA 1
ATOM 904 C C . VAL A 1 120 ? -6.660 9.148 1.561 1.00 97.12 120 VAL A C 1
ATOM 906 O O . VAL A 1 120 ? -6.228 8.448 2.477 1.00 97.12 120 VAL A O 1
ATOM 909 N N . VAL A 1 121 ? -6.591 10.478 1.594 1.00 96.25 121 VAL A N 1
ATOM 910 C CA . VAL A 1 121 ? -6.170 11.213 2.788 1.00 96.25 121 VAL A CA 1
ATOM 911 C C . VAL A 1 121 ? -7.383 11.412 3.684 1.00 96.25 121 VAL A C 1
ATOM 913 O O . VAL A 1 121 ? -8.390 11.977 3.260 1.00 96.25 121 VAL A O 1
ATOM 916 N N . THR A 1 122 ? -7.284 10.980 4.936 1.00 95.44 122 THR A N 1
ATOM 917 C CA . THR A 1 122 ? -8.389 11.098 5.882 1.00 95.44 122 THR A CA 1
ATOM 918 C C . THR A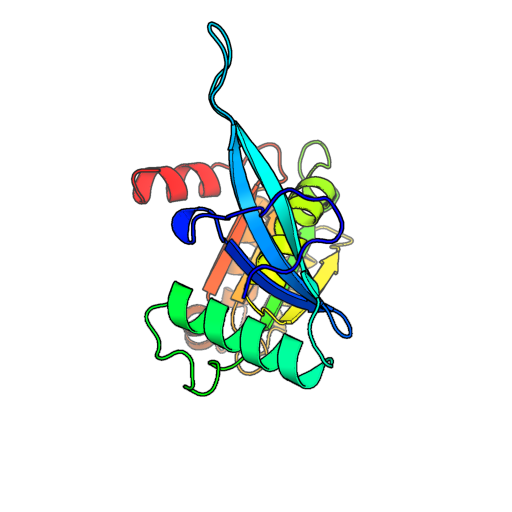 1 122 ? -8.536 12.539 6.375 1.00 95.44 122 THR A C 1
ATOM 920 O O . THR A 1 122 ? -7.546 13.251 6.550 1.00 95.44 122 THR A O 1
ATOM 923 N N . THR A 1 123 ? -9.776 12.983 6.593 1.00 94.88 123 THR A N 1
ATOM 924 C CA . THR A 1 123 ? -10.087 14.386 6.921 1.00 94.88 123 THR A CA 1
ATOM 925 C C . THR A 1 123 ? -10.558 14.584 8.359 1.00 94.88 123 THR A C 1
ATOM 927 O O . THR A 1 123 ? -10.426 15.681 8.892 1.00 94.88 123 THR A O 1
ATOM 930 N N . HIS A 1 124 ? -11.076 13.536 9.001 1.00 94.00 124 HIS A N 1
ATOM 931 C CA . HIS A 1 124 ? -11.608 13.575 10.360 1.00 94.00 124 HIS A CA 1
ATOM 932 C C . HIS A 1 124 ? -11.530 12.188 11.021 1.00 94.00 124 HIS A C 1
ATOM 934 O O . HIS A 1 124 ? -11.242 11.189 10.357 1.00 94.00 124 HIS A O 1
ATOM 940 N N . ALA A 1 125 ? -11.746 12.136 12.338 1.00 92.00 125 ALA A N 1
ATOM 941 C CA . ALA A 1 125 ? -11.810 10.883 13.090 1.00 92.00 125 ALA A CA 1
ATOM 942 C C . ALA A 1 125 ? -13.048 10.074 12.679 1.00 92.00 125 ALA A C 1
ATOM 944 O O . ALA A 1 125 ? -14.129 10.643 12.559 1.00 92.00 125 ALA A O 1
ATOM 945 N N . GLY A 1 126 ? -12.895 8.766 12.473 1.00 94.62 126 GLY A N 1
ATOM 946 C CA . GLY A 1 126 ? -13.972 7.903 11.981 1.00 94.62 126 GLY A CA 1
ATOM 947 C C . GLY A 1 126 ? -14.076 7.823 10.456 1.00 94.62 126 GLY A C 1
ATOM 948 O O . GLY A 1 126 ? -14.709 6.898 9.956 1.00 94.62 126 GLY A O 1
ATOM 949 N N . HIS A 1 127 ? -13.394 8.687 9.697 1.00 96.75 127 HIS A N 1
ATOM 950 C CA . HIS A 1 127 ? -13.451 8.651 8.231 1.00 96.75 127 HIS A CA 1
ATOM 951 C C . HIS A 1 127 ? -12.954 7.313 7.655 1.00 96.75 127 HIS A C 1
ATOM 953 O O . HIS A 1 127 ? -13.478 6.821 6.661 1.00 96.75 127 HIS A O 1
ATOM 959 N N . VAL A 1 128 ? -11.960 6.680 8.291 1.00 97.00 128 VAL A N 1
ATOM 960 C CA . VAL A 1 128 ? -11.484 5.351 7.869 1.00 97.00 128 VAL A CA 1
ATOM 961 C C . VAL A 1 128 ? -12.570 4.302 8.064 1.00 97.00 128 VAL A C 1
ATOM 963 O O . VAL A 1 128 ? -12.747 3.445 7.204 1.00 97.00 128 VAL A O 1
ATOM 966 N N . ARG A 1 129 ? -13.310 4.385 9.173 1.00 96.81 129 ARG A N 1
ATOM 967 C CA . ARG A 1 129 ? -14.432 3.492 9.468 1.00 96.81 129 ARG A CA 1
ATOM 968 C C . ARG A 1 129 ? -15.543 3.641 8.425 1.00 96.81 129 ARG A C 1
ATOM 970 O O . ARG A 1 129 ? -16.081 2.634 7.977 1.00 96.81 129 ARG A O 1
ATOM 977 N N . GLU A 1 130 ? -15.864 4.874 8.037 1.00 96.88 130 GLU A N 1
ATOM 978 C CA . GLU A 1 130 ? -16.864 5.175 7.002 1.00 96.88 130 GLU A CA 1
ATOM 979 C C . GLU A 1 130 ? -16.473 4.582 5.647 1.00 96.88 130 GLU A C 1
ATOM 981 O O . GLU A 1 130 ? -17.284 3.906 5.017 1.00 96.88 130 GLU A O 1
ATOM 986 N N . ILE A 1 131 ? -15.215 4.771 5.236 1.00 96.44 131 ILE A N 1
ATOM 987 C CA . ILE A 1 131 ? -14.685 4.189 3.997 1.00 96.44 131 ILE A CA 1
ATOM 988 C C . ILE A 1 131 ? -14.722 2.662 4.074 1.00 96.44 131 ILE A C 1
ATOM 990 O O . ILE A 1 131 ? -15.208 2.014 3.154 1.00 96.44 131 ILE A O 1
ATOM 994 N N . ALA A 1 132 ? -14.250 2.081 5.179 1.00 95.75 132 ALA A N 1
ATOM 995 C CA . ALA A 1 132 ? -14.199 0.637 5.390 1.00 95.75 132 ALA A CA 1
ATOM 996 C C . ALA A 1 132 ? -15.578 -0.030 5.286 1.00 95.75 132 ALA A C 1
ATOM 998 O O . ALA A 1 132 ? -15.697 -1.104 4.699 1.00 95.75 132 ALA A O 1
ATOM 999 N N . ALA A 1 133 ? -16.625 0.632 5.784 1.00 94.19 133 ALA A N 1
ATOM 1000 C CA . ALA A 1 133 ? -17.997 0.152 5.663 1.00 94.19 133 ALA A CA 1
ATOM 1001 C C . ALA A 1 133 ? -18.480 0.075 4.202 1.00 94.19 133 ALA A C 1
ATOM 1003 O O . ALA A 1 133 ? -19.387 -0.699 3.913 1.00 94.19 133 ALA A O 1
ATOM 1004 N N . GLN A 1 134 ? -17.856 0.810 3.278 1.00 92.94 134 GLN A N 1
ATOM 1005 C CA . GLN A 1 134 ? -18.234 0.895 1.863 1.00 92.94 134 GLN A CA 1
ATOM 1006 C C . GLN A 1 134 ? -17.273 0.156 0.919 1.00 92.94 134 GLN A C 1
ATOM 1008 O O . GLN A 1 134 ? -17.500 0.150 -0.284 1.00 92.94 134 GLN A O 1
ATOM 1013 N N . ILE A 1 135 ? -16.209 -0.480 1.426 1.00 93.62 135 ILE A N 1
ATOM 1014 C CA . ILE A 1 135 ? -15.251 -1.191 0.567 1.00 93.62 135 ILE A CA 1
ATOM 1015 C C . ILE A 1 135 ? -15.948 -2.342 -0.155 1.00 93.62 135 ILE A C 1
ATOM 1017 O O . ILE A 1 135 ? -16.595 -3.178 0.471 1.00 93.62 135 ILE A O 1
ATOM 1021 N N . GLU A 1 136 ? -15.762 -2.430 -1.465 1.00 91.56 136 GLU A N 1
ATOM 1022 C CA . GLU A 1 136 ? -16.178 -3.588 -2.244 1.00 91.56 136 GLU A CA 1
ATOM 1023 C C . GLU A 1 136 ? -14.991 -4.552 -2.393 1.00 91.56 136 GLU A C 1
ATOM 1025 O O . GLU A 1 136 ? -14.014 -4.222 -3.075 1.00 91.56 136 GLU A O 1
ATOM 1030 N N . PRO A 1 137 ? -15.031 -5.762 -1.797 1.00 86.62 137 PRO A N 1
ATOM 1031 C CA . PRO A 1 137 ? -13.927 -6.723 -1.909 1.00 86.62 137 PRO A CA 1
ATOM 1032 C C . PRO A 1 137 ? -13.645 -7.168 -3.352 1.00 86.62 137 PRO A C 1
ATOM 1034 O O . PRO A 1 137 ? -12.554 -7.630 -3.674 1.00 86.62 137 PRO A O 1
ATOM 1037 N N . ALA A 1 138 ? -14.622 -7.012 -4.250 1.00 88.88 138 ALA A N 1
ATOM 1038 C CA . ALA A 1 138 ? -14.442 -7.255 -5.676 1.00 88.88 138 ALA A CA 1
ATOM 1039 C C . ALA A 1 138 ? -13.519 -6.221 -6.341 1.00 88.88 138 ALA A C 1
ATOM 1041 O O . ALA A 1 138 ? -12.903 -6.536 -7.361 1.00 88.88 138 ALA A O 1
ATOM 1042 N N . GLU A 1 139 ? -13.391 -5.017 -5.778 1.00 91.00 139 GLU A N 1
ATOM 1043 C CA . GLU A 1 139 ? -12.634 -3.889 -6.335 1.00 91.00 139 GLU A CA 1
ATOM 1044 C C . GLU A 1 139 ? -11.276 -3.669 -5.661 1.00 91.00 139 GLU A C 1
ATOM 1046 O O . GLU A 1 139 ? -10.345 -3.161 -6.289 1.00 91.00 139 GLU A O 1
ATOM 1051 N N . VAL A 1 140 ? -11.135 -4.104 -4.410 1.00 94.88 140 VAL A N 1
ATOM 1052 C CA . VAL A 1 140 ? -9.943 -3.882 -3.589 1.00 94.88 140 VAL A CA 1
ATOM 1053 C C . VAL A 1 140 ? -9.374 -5.219 -3.138 1.00 94.88 140 VAL A C 1
ATOM 1055 O O . VAL A 1 140 ? -10.075 -6.034 -2.558 1.00 94.88 140 VAL A O 1
ATOM 1058 N N . ASP A 1 141 ? -8.083 -5.438 -3.382 1.00 95.00 141 ASP A N 1
ATOM 1059 C CA . ASP A 1 141 ? -7.387 -6.658 -2.954 1.00 95.00 141 ASP A CA 1
ATOM 1060 C C . ASP A 1 141 ? -6.704 -6.479 -1.586 1.00 95.00 141 ASP A C 1
ATOM 1062 O O . ASP A 1 141 ? -6.486 -7.443 -0.849 1.00 95.00 141 ASP A O 1
ATOM 1066 N N . ALA A 1 142 ? -6.317 -5.244 -1.251 1.00 95.94 142 ALA A N 1
ATOM 1067 C CA . ALA A 1 142 ? -5.706 -4.924 0.032 1.00 95.94 142 ALA A CA 1
ATOM 1068 C C . ALA A 1 142 ? -5.981 -3.483 0.469 1.00 95.94 142 ALA A C 1
ATOM 1070 O O . ALA A 1 142 ? -6.104 -2.581 -0.362 1.00 95.94 142 ALA A O 1
ATOM 1071 N N . VAL A 1 143 ? -5.991 -3.262 1.782 1.00 96.94 143 VAL A N 1
ATOM 1072 C CA . VAL A 1 143 ? -6.048 -1.931 2.392 1.00 96.94 143 VAL A CA 1
ATOM 1073 C C . VAL A 1 143 ? -4.750 -1.671 3.146 1.00 96.94 143 VAL A C 1
ATOM 1075 O O . VAL A 1 143 ? -4.341 -2.471 3.985 1.00 96.94 143 VAL A O 1
ATOM 1078 N N . VAL A 1 144 ? -4.093 -0.549 2.860 1.00 96.50 144 VAL A N 1
ATOM 1079 C CA . VAL A 1 144 ? -2.863 -0.122 3.532 1.00 96.50 144 VAL A CA 1
ATOM 1080 C C . VAL A 1 144 ? -3.168 1.066 4.435 1.00 96.50 144 VAL A C 1
ATOM 1082 O O . VAL A 1 144 ? -3.479 2.158 3.962 1.00 96.50 144 VAL A O 1
ATOM 1085 N N . CYS A 1 145 ? -3.047 0.873 5.745 1.00 95.38 145 CYS A N 1
ATOM 1086 C CA . CYS A 1 145 ? -3.201 1.927 6.741 1.00 95.38 145 CYS A CA 1
ATOM 1087 C C . CYS A 1 145 ? -1.873 2.655 6.958 1.00 95.38 145 CYS A C 1
ATOM 1089 O O . CYS A 1 145 ? -0.894 2.045 7.383 1.00 95.38 145 CYS A O 1
ATOM 1091 N N . VAL A 1 146 ? -1.842 3.968 6.730 1.00 94.38 146 VAL A N 1
ATOM 1092 C CA . VAL A 1 146 ? -0.669 4.813 6.984 1.00 94.38 146 VAL A CA 1
ATOM 1093 C C . VAL A 1 146 ? -0.961 5.767 8.136 1.00 94.38 146 VAL A C 1
ATOM 1095 O O . VAL A 1 146 ? -1.709 6.737 7.990 1.00 94.38 146 VAL A O 1
ATOM 1098 N N . GLY A 1 147 ? -0.352 5.506 9.290 1.00 90.25 147 GLY A N 1
ATOM 1099 C CA . GLY A 1 147 ? -0.597 6.267 10.513 1.00 90.25 147 GLY A CA 1
ATOM 1100 C C . GLY A 1 147 ? -0.211 5.479 11.759 1.00 90.25 147 GLY A C 1
ATOM 1101 O O . GLY A 1 147 ? 0.736 4.700 11.721 1.00 90.25 147 GLY A O 1
ATOM 1102 N N . GLY A 1 148 ? -0.900 5.721 12.872 1.00 86.75 148 GLY A N 1
ATOM 1103 C CA . GLY A 1 148 ? -0.753 4.913 14.090 1.00 86.75 148 GLY A CA 1
ATOM 1104 C C . GLY A 1 148 ? -1.761 3.764 14.177 1.00 86.75 148 GLY A C 1
ATOM 1105 O O . GLY A 1 148 ? -2.613 3.602 13.301 1.00 86.75 148 GLY A O 1
ATOM 1106 N N . ASP A 1 149 ? -1.723 3.031 15.291 1.00 88.12 149 ASP A N 1
ATOM 1107 C CA . ASP A 1 149 ? -2.603 1.877 15.557 1.00 88.12 149 ASP A CA 1
ATOM 1108 C C . ASP A 1 149 ? -4.111 2.216 15.435 1.00 88.12 149 ASP A C 1
ATOM 1110 O O . ASP A 1 149 ? -4.916 1.388 15.007 1.00 88.12 149 ASP A O 1
ATOM 1114 N N . GLY A 1 150 ? -4.497 3.465 15.731 1.00 90.25 150 GLY A N 1
ATOM 1115 C CA . GLY A 1 150 ? -5.881 3.944 15.625 1.00 90.25 150 GLY A CA 1
ATOM 1116 C C . GLY A 1 150 ? -6.475 3.875 14.211 1.00 90.25 150 GLY A C 1
ATOM 1117 O O . GLY A 1 150 ? -7.670 3.641 14.068 1.00 90.25 150 GLY A O 1
ATOM 1118 N N . VAL A 1 151 ? -5.652 4.005 13.163 1.00 92.94 151 VAL A N 1
ATOM 1119 C CA . VAL A 1 151 ? -6.114 3.898 11.765 1.00 92.94 151 VAL A CA 1
ATOM 1120 C C . VAL A 1 151 ? -6.560 2.467 11.464 1.00 92.94 151 VAL A C 1
ATOM 1122 O O . VAL A 1 151 ? -7.615 2.255 10.873 1.00 92.94 151 VAL A O 1
ATOM 1125 N N . VAL A 1 152 ? -5.786 1.479 11.918 1.00 93.31 152 VAL A N 1
ATOM 1126 C CA . VAL A 1 152 ? -6.131 0.061 11.753 1.00 93.31 152 VAL A CA 1
ATOM 1127 C C . VAL A 1 152 ? -7.354 -0.290 12.592 1.00 93.31 152 VAL A C 1
ATOM 1129 O O . VAL A 1 152 ? -8.241 -0.992 12.121 1.00 93.31 152 VAL A O 1
ATOM 1132 N N . HIS A 1 153 ? -7.444 0.248 13.809 1.00 93.19 153 HIS A N 1
ATOM 1133 C CA . HIS A 1 153 ? -8.619 0.074 14.657 1.00 93.19 153 HIS A CA 1
ATOM 1134 C C . HIS A 1 153 ? -9.902 0.600 13.990 1.00 93.19 153 HIS A C 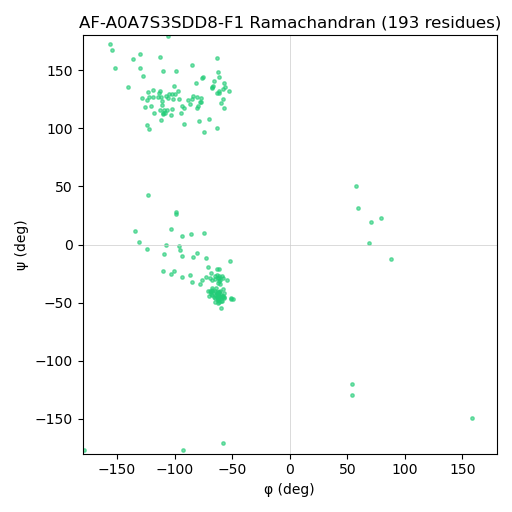1
ATOM 1136 O O . HIS A 1 153 ? -10.928 -0.078 14.016 1.00 93.19 153 HIS A O 1
ATOM 1142 N N . GLU A 1 154 ? -9.868 1.786 13.376 1.00 95.62 154 GLU A N 1
ATOM 1143 C CA . GLU A 1 154 ? -11.015 2.307 12.622 1.00 95.62 154 GLU A CA 1
ATOM 1144 C C . GLU A 1 154 ? -11.367 1.421 11.419 1.00 95.62 154 GLU A C 1
ATOM 1146 O O . GLU A 1 154 ? -12.547 1.135 11.215 1.00 95.62 154 GLU A O 1
ATOM 1151 N N . LEU A 1 155 ? -10.364 0.943 10.669 1.00 96.12 155 LEU A N 1
ATOM 1152 C CA . LEU A 1 155 ? -10.562 0.064 9.510 1.00 96.12 155 LEU A CA 1
ATOM 1153 C C . LEU A 1 155 ? -11.263 -1.231 9.921 1.00 96.12 155 LEU A C 1
ATOM 1155 O O . LEU A 1 155 ? -12.309 -1.571 9.376 1.00 96.12 155 LEU A O 1
ATOM 1159 N N . VAL A 1 156 ? -10.700 -1.932 10.905 1.00 94.88 156 VAL A N 1
ATOM 1160 C CA . VAL A 1 156 ? -11.216 -3.217 11.386 1.00 94.88 156 VAL A CA 1
ATOM 1161 C C . VAL A 1 156 ? -12.651 -3.056 11.881 1.00 94.88 156 VAL A C 1
ATOM 1163 O O . VAL A 1 156 ? -13.536 -3.789 11.453 1.00 94.88 156 VAL A O 1
ATOM 1166 N N . ASN A 1 157 ? -12.920 -2.046 12.708 1.00 95.38 157 ASN A N 1
ATOM 1167 C CA . ASN A 1 157 ? -14.276 -1.804 13.194 1.00 95.38 157 ASN A CA 1
ATOM 1168 C C . ASN A 1 157 ? -15.264 -1.406 12.091 1.00 95.38 157 ASN A C 1
ATOM 1170 O O . ASN A 1 157 ? -16.455 -1.666 12.231 1.00 95.38 157 ASN A O 1
ATOM 1174 N N . GLY A 1 158 ? -14.803 -0.744 11.027 1.00 95.62 158 GLY A N 1
ATOM 1175 C CA . GLY A 1 158 ? -15.643 -0.427 9.876 1.00 95.62 158 GLY A CA 1
ATOM 1176 C C . GLY A 1 158 ? -15.987 -1.665 9.054 1.00 95.62 158 GLY A C 1
ATOM 1177 O O . GLY A 1 158 ? -17.143 -1.831 8.681 1.00 95.62 158 GLY A O 1
ATOM 1178 N N . LEU A 1 159 ? -15.026 -2.574 8.859 1.00 94.81 159 LEU A N 1
ATOM 1179 C CA . LEU A 1 159 ? -15.261 -3.862 8.199 1.00 94.81 159 LEU A CA 1
ATOM 1180 C C . LEU A 1 159 ? -16.236 -4.740 9.000 1.00 94.81 159 LEU A C 1
ATOM 1182 O O . LEU A 1 159 ? -17.183 -5.273 8.432 1.00 94.81 159 LEU A O 1
ATOM 1186 N N . PHE A 1 160 ? -16.061 -4.833 10.322 1.00 94.56 160 PHE A N 1
ATOM 1187 C CA . PHE A 1 160 ? -16.944 -5.617 11.199 1.00 94.56 160 PHE A CA 1
ATOM 1188 C C . PHE A 1 160 ? -18.330 -4.999 11.425 1.00 94.56 160 PHE A C 1
ATOM 1190 O O . PHE A 1 160 ? -19.213 -5.664 11.957 1.00 94.56 160 PHE A O 1
ATOM 1197 N N . ALA A 1 161 ? -18.546 -3.740 11.039 1.00 92.69 161 ALA A N 1
ATOM 1198 C CA . ALA A 1 161 ? -19.865 -3.113 11.102 1.00 92.69 161 ALA A CA 1
ATOM 1199 C C . ALA A 1 161 ? -20.773 -3.498 9.920 1.00 92.69 161 ALA A C 1
ATOM 1201 O O . ALA A 1 161 ? -21.941 -3.111 9.906 1.00 92.69 161 ALA A O 1
ATOM 1202 N N . ARG A 1 162 ? -20.240 -4.213 8.924 1.00 92.69 162 ARG A N 1
ATOM 1203 C CA . ARG A 1 162 ? -20.966 -4.627 7.724 1.00 92.69 162 ARG A CA 1
ATOM 1204 C C . ARG A 1 162 ? -21.742 -5.918 7.956 1.00 92.69 162 ARG A C 1
ATOM 1206 O O . ARG A 1 162 ? -21.343 -6.758 8.758 1.00 92.69 162 ARG A O 1
ATOM 1213 N N . GLU A 1 163 ? -22.811 -6.109 7.189 1.00 90.88 163 GLU A N 1
ATOM 1214 C CA . GLU A 1 163 ? -23.582 -7.360 7.203 1.00 90.88 163 GLU A CA 1
ATOM 1215 C C . GLU A 1 163 ? -22.777 -8.546 6.642 1.00 90.88 163 GLU A C 1
ATOM 1217 O O . GLU A 1 163 ? -22.940 -9.675 7.094 1.00 90.88 163 GLU A O 1
ATOM 1222 N N . ASP A 1 164 ? -21.864 -8.290 5.701 1.00 92.06 164 ASP A N 1
ATOM 1223 C CA . ASP A 1 164 ? -20.982 -9.271 5.056 1.00 92.06 164 ASP A CA 1
ATOM 1224 C C . ASP A 1 164 ? -19.562 -9.296 5.660 1.00 92.06 164 ASP A C 1
ATOM 1226 O O . ASP A 1 164 ? -18.594 -9.630 4.970 1.00 92.06 164 ASP A O 1
ATOM 1230 N N . ALA A 1 165 ? -19.421 -8.942 6.944 1.00 90.94 165 ALA A N 1
ATOM 1231 C CA . ALA A 1 165 ? -18.132 -8.769 7.620 1.00 90.94 165 ALA A CA 1
ATOM 1232 C C . ALA A 1 165 ? -17.156 -9.944 7.414 1.00 90.94 165 ALA A C 1
ATOM 1234 O O . ALA A 1 165 ? -15.999 -9.723 7.053 1.00 90.94 165 ALA A O 1
ATOM 1235 N N . ASP A 1 166 ? -17.615 -11.187 7.581 1.00 90.38 166 ASP A N 1
ATOM 1236 C CA . ASP A 1 166 ? -16.765 -12.380 7.453 1.00 90.38 166 ASP A CA 1
ATOM 1237 C C . ASP A 1 166 ? -16.170 -12.530 6.045 1.00 90.38 166 ASP A C 1
ATOM 1239 O O . ASP A 1 166 ? -14.992 -12.866 5.887 1.00 90.38 166 ASP A O 1
ATOM 1243 N N . ALA A 1 167 ? -16.969 -12.247 5.011 1.00 88.44 167 ALA A N 1
ATOM 1244 C CA . ALA A 1 167 ? -16.524 -12.287 3.623 1.00 88.44 167 ALA A CA 1
ATOM 1245 C C . ALA A 1 167 ? -15.553 -11.138 3.321 1.00 88.44 167 ALA A C 1
ATOM 1247 O O . ALA A 1 167 ? -14.506 -11.365 2.711 1.00 88.44 167 ALA A O 1
ATOM 1248 N N . ALA A 1 168 ? -15.862 -9.924 3.786 1.00 89.19 168 ALA A N 1
ATOM 1249 C CA . ALA A 1 168 ? -15.015 -8.755 3.579 1.00 89.19 168 ALA A CA 1
ATOM 1250 C C . ALA A 1 168 ? -13.635 -8.925 4.236 1.00 89.19 168 ALA A C 1
ATOM 1252 O O . ALA A 1 168 ? -12.609 -8.689 3.597 1.00 89.19 168 ALA A O 1
ATOM 1253 N N . VAL A 1 169 ? -13.596 -9.394 5.487 1.00 89.69 169 VAL A N 1
ATOM 1254 C CA . VAL A 1 169 ? -12.347 -9.609 6.235 1.00 89.69 169 VAL A CA 1
ATOM 1255 C C . VAL A 1 169 ? -11.523 -10.748 5.636 1.00 89.69 169 VAL A C 1
ATOM 1257 O O . VAL A 1 169 ? -10.302 -10.642 5.570 1.00 89.69 169 VAL A O 1
ATOM 1260 N N . SER A 1 170 ? -12.165 -11.814 5.154 1.00 89.81 170 SER A N 1
ATOM 1261 C CA . SER A 1 170 ? -11.455 -12.947 4.542 1.00 89.81 170 SER A CA 1
ATOM 1262 C C . SER A 1 170 ? -10.881 -12.622 3.159 1.00 89.81 170 SER A C 1
ATOM 1264 O O . SER A 1 170 ? -9.899 -13.233 2.739 1.00 89.81 170 SER A O 1
ATOM 1266 N N . ALA A 1 171 ? -11.495 -11.685 2.433 1.00 90.19 171 ALA A N 1
ATOM 1267 C CA . ALA A 1 171 ? -11.087 -11.314 1.080 1.00 90.19 171 ALA A CA 1
ATOM 1268 C C . ALA A 1 171 ? -9.982 -10.243 1.040 1.00 90.19 171 ALA A C 1
ATOM 1270 O O . ALA A 1 171 ? -9.228 -10.181 0.068 1.00 90.19 171 ALA A O 1
ATOM 1271 N N . LEU A 1 172 ? -9.878 -9.400 2.072 1.00 93.38 172 LEU A N 1
ATOM 1272 C CA . LEU A 1 172 ? -8.978 -8.247 2.091 1.00 93.38 172 LEU A CA 1
ATOM 1273 C C . LEU A 1 172 ? -7.689 -8.527 2.866 1.00 93.38 172 LEU A C 1
ATOM 1275 O O . LEU A 1 172 ? -7.703 -8.901 4.035 1.00 93.38 172 LEU A O 1
ATOM 1279 N N . SER A 1 173 ? -6.544 -8.239 2.246 1.00 94.50 173 SER A N 1
ATOM 1280 C CA . SER A 1 173 ? -5.274 -8.156 2.980 1.00 94.50 173 SER A CA 1
ATOM 1281 C C . SER A 1 173 ? -5.127 -6.789 3.655 1.00 94.50 173 SER A C 1
ATOM 1283 O O . SER A 1 173 ? -5.415 -5.764 3.039 1.00 94.50 173 SER A O 1
ATOM 1285 N N . ILE A 1 174 ? -4.627 -6.746 4.892 1.00 93.75 174 ILE A N 1
ATOM 1286 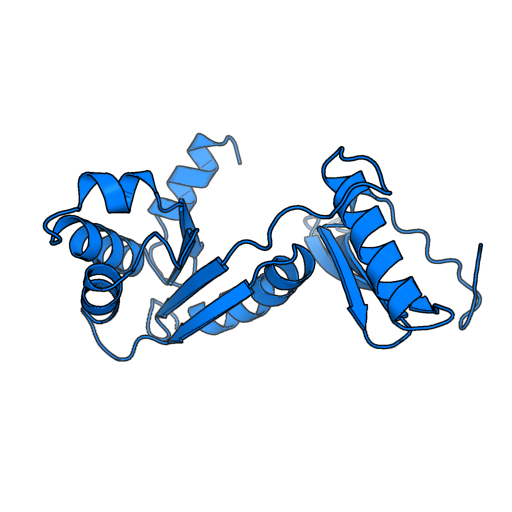C CA . ILE A 1 174 ? -4.381 -5.489 5.618 1.00 93.75 174 ILE A CA 1
ATOM 1287 C C . ILE A 1 174 ? -2.875 -5.266 5.762 1.00 93.75 174 ILE A C 1
ATOM 1289 O O . ILE A 1 174 ? -2.162 -6.102 6.314 1.00 93.75 174 ILE A O 1
ATOM 1293 N N . GLY A 1 175 ? -2.394 -4.124 5.274 1.00 93.25 175 GLY A N 1
ATOM 1294 C CA . GLY A 1 175 ? -1.021 -3.654 5.450 1.00 93.25 175 GLY A CA 1
ATOM 1295 C C . GLY A 1 175 ? -0.961 -2.445 6.379 1.00 93.25 175 GLY A C 1
ATOM 1296 O O . GLY A 1 175 ? -1.882 -1.629 6.407 1.00 93.25 175 GLY A O 1
ATOM 1297 N N . VAL A 1 176 ? 0.136 -2.295 7.122 1.00 92.12 176 VAL A N 1
ATOM 1298 C CA . VAL A 1 176 ? 0.319 -1.173 8.054 1.00 92.12 176 VAL A CA 1
ATOM 1299 C C . VAL A 1 176 ? 1.657 -0.495 7.793 1.00 92.12 176 VAL A C 1
ATOM 1301 O O . VAL A 1 176 ? 2.701 -1.142 7.791 1.00 92.12 176 VAL A O 1
ATOM 1304 N N . LEU A 1 177 ? 1.627 0.821 7.583 1.00 91.25 177 LEU A N 1
ATOM 1305 C CA . LEU A 1 177 ? 2.810 1.668 7.487 1.00 91.25 177 LEU A CA 1
ATOM 1306 C C . LEU A 1 177 ? 2.878 2.590 8.714 1.00 91.25 177 LEU A C 1
ATOM 1308 O O . LEU A 1 177 ? 1.967 3.404 8.914 1.00 91.25 177 LEU A O 1
ATOM 1312 N N . PRO A 1 178 ? 3.953 2.507 9.522 1.00 87.25 178 PRO A N 1
ATOM 1313 C CA . PRO A 1 178 ? 4.064 3.264 10.761 1.00 87.25 178 PRO A CA 1
ATOM 1314 C C . PRO A 1 178 ? 4.256 4.752 10.460 1.00 87.25 178 PRO A C 1
ATOM 1316 O O . PRO A 1 178 ? 5.311 5.189 10.004 1.00 87.25 178 PRO A O 1
ATOM 1319 N N . GLY A 1 179 ? 3.219 5.539 10.718 1.00 81.75 179 GLY A N 1
ATOM 1320 C CA . GLY A 1 179 ? 3.200 6.992 10.563 1.00 81.75 179 GLY A CA 1
ATOM 1321 C C . GLY A 1 179 ? 2.813 7.744 11.837 1.00 81.75 179 GLY A C 1
ATOM 1322 O O . GLY A 1 179 ? 2.811 8.973 11.813 1.00 81.75 179 GLY A O 1
ATOM 1323 N N . GLY A 1 180 ? 2.469 7.033 12.919 1.00 76.19 180 GLY A N 1
ATOM 1324 C CA . GLY A 1 180 ? 2.027 7.604 14.194 1.00 76.19 180 GLY A CA 1
ATOM 1325 C C . GLY A 1 180 ? 3.071 7.531 15.311 1.00 76.19 180 GLY A C 1
ATOM 1326 O O . GLY A 1 180 ? 4.175 7.020 15.127 1.00 76.19 180 GLY A O 1
ATOM 1327 N N . SER A 1 181 ? 2.708 8.047 16.491 1.00 70.56 181 SER A N 1
ATOM 1328 C CA . SER A 1 181 ? 3.549 7.999 17.702 1.00 70.56 181 SER A CA 1
ATOM 1329 C C . SER A 1 181 ? 3.561 6.619 18.364 1.00 70.56 181 SER A C 1
ATOM 1331 O O . SER A 1 181 ? 4.554 6.241 18.976 1.00 70.56 181 SER A O 1
ATOM 1333 N N .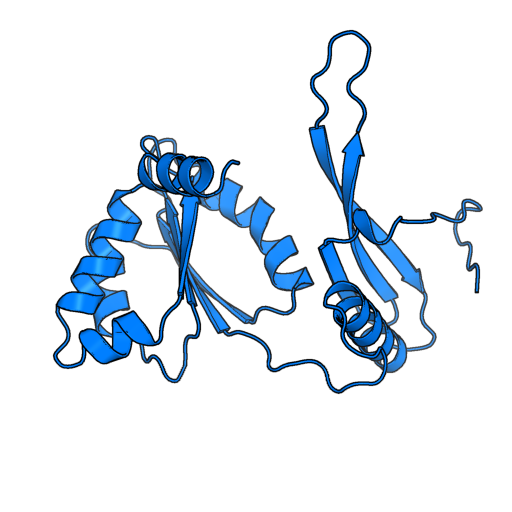 ALA A 1 182 ? 2.462 5.871 18.232 1.00 69.81 182 ALA A N 1
ATOM 1334 C CA . ALA A 1 182 ? 2.308 4.505 18.714 1.00 69.81 182 ALA A CA 1
ATOM 1335 C C . ALA A 1 182 ? 2.057 3.587 17.509 1.00 69.81 182 ALA A C 1
ATOM 1337 O O . ALA A 1 182 ? 1.044 3.727 16.821 1.00 69.81 182 ALA A O 1
ATOM 1338 N N . ASN A 1 183 ? 3.025 2.708 17.241 1.00 79.75 183 ASN A N 1
ATOM 1339 C CA . ASN A 1 183 ? 3.008 1.724 16.152 1.00 79.75 183 ASN A CA 1
ATOM 1340 C C . ASN A 1 183 ? 3.182 0.313 16.739 1.00 79.75 183 ASN A C 1
ATOM 1342 O O . ASN A 1 183 ? 4.006 -0.477 16.268 1.00 79.75 183 ASN A O 1
ATOM 1346 N N . SER A 1 184 ? 2.487 0.038 17.846 1.00 81.25 184 SER A N 1
ATOM 1347 C CA . SER A 1 184 ? 2.641 -1.208 18.601 1.00 81.25 184 SER A CA 1
ATOM 1348 C C . SER A 1 184 ? 2.264 -2.425 17.759 1.00 81.25 184 SER A C 1
ATOM 1350 O O . SER A 1 184 ? 2.919 -3.467 17.865 1.00 81.25 184 SER A O 1
ATOM 1352 N N . LEU A 1 185 ? 1.292 -2.267 16.853 1.00 84.06 185 LEU A N 1
ATOM 1353 C CA . LEU A 1 185 ? 0.903 -3.301 15.906 1.00 84.06 185 LEU A CA 1
ATOM 1354 C C . LEU A 1 185 ? 2.033 -3.611 14.920 1.00 84.06 185 LEU A C 1
ATOM 1356 O O . LEU A 1 185 ? 2.405 -4.772 14.782 1.00 84.06 185 LEU A O 1
ATOM 1360 N N . CYS A 1 186 ? 2.636 -2.592 14.295 1.00 83.94 186 CYS A N 1
ATOM 1361 C CA . CYS A 1 186 ? 3.769 -2.793 13.384 1.00 83.94 186 CYS A CA 1
ATOM 1362 C C . CYS A 1 186 ? 4.923 -3.520 14.081 1.00 83.94 186 CYS A C 1
ATOM 1364 O O . CYS A 1 186 ? 5.456 -4.483 13.544 1.00 83.94 186 CYS A O 1
ATOM 1366 N N . VAL A 1 187 ? 5.284 -3.092 15.296 1.00 83.06 187 VAL A N 1
ATOM 1367 C CA . VAL A 1 187 ? 6.364 -3.727 16.071 1.00 83.06 187 VAL A CA 1
ATOM 1368 C C . VAL A 1 187 ? 6.038 -5.186 16.390 1.00 83.06 187 VAL A C 1
ATOM 1370 O O . VAL A 1 187 ? 6.916 -6.040 16.322 1.00 83.06 187 VAL A O 1
ATOM 1373 N N . SER A 1 188 ? 4.789 -5.481 16.746 1.00 84.69 188 SER A N 1
ATOM 1374 C CA . SER A 1 188 ? 4.362 -6.846 17.067 1.00 84.69 188 SER A CA 1
ATOM 1375 C C . SER A 1 188 ? 4.377 -7.751 15.835 1.00 84.69 188 SER A C 1
ATOM 1377 O O . SER A 1 188 ? 4.808 -8.895 15.936 1.00 84.69 188 SER A O 1
ATOM 1379 N N . LEU A 1 189 ? 3.965 -7.228 14.675 1.00 84.75 189 LEU A N 1
ATOM 1380 C CA . LEU A 1 189 ? 3.998 -7.950 13.402 1.00 84.75 189 LEU A CA 1
ATOM 1381 C C . LEU A 1 189 ? 5.430 -8.267 12.958 1.00 84.75 189 LEU A C 1
ATOM 1383 O O . LEU A 1 189 ? 5.694 -9.395 12.558 1.00 84.75 189 LEU A O 1
ATOM 1387 N N . LEU A 1 190 ? 6.358 -7.312 13.074 1.00 84.75 190 LEU A N 1
ATOM 1388 C CA . LEU A 1 190 ? 7.774 -7.544 12.755 1.00 84.75 190 LEU A CA 1
ATOM 1389 C C . LEU A 1 190 ? 8.371 -8.624 13.668 1.00 84.75 190 LEU A C 1
ATOM 1391 O O . LEU A 1 190 ? 8.866 -9.641 13.186 1.00 84.75 190 LEU A O 1
ATOM 1395 N N . LYS A 1 191 ? 8.162 -8.498 14.988 1.00 81.75 191 LYS A N 1
ATOM 1396 C CA . LYS A 1 191 ? 8.609 -9.502 15.968 1.00 81.75 191 LYS A CA 1
ATOM 1397 C C . LYS A 1 191 ? 8.058 -10.898 15.688 1.00 81.75 191 LYS A C 1
ATOM 1399 O O . LYS A 1 191 ? 8.787 -11.873 15.837 1.00 81.75 191 LYS A O 1
ATOM 1404 N N . ALA A 1 192 ? 6.786 -11.006 15.307 1.00 81.50 192 ALA A N 1
ATOM 1405 C CA . ALA A 1 192 ? 6.165 -12.289 14.978 1.00 81.50 192 ALA A CA 1
ATOM 1406 C C . ALA A 1 192 ? 6.790 -12.948 13.734 1.00 81.50 192 ALA A C 1
ATOM 1408 O O . ALA A 1 192 ? 6.799 -14.174 13.638 1.00 81.50 192 ALA A O 1
ATOM 1409 N N . ASN A 1 193 ? 7.346 -12.148 12.820 1.00 75.81 193 ASN A N 1
ATOM 1410 C CA . ASN A 1 193 ? 8.015 -12.607 11.603 1.00 75.81 193 ASN A CA 1
ATOM 1411 C C . ASN A 1 193 ? 9.540 -12.770 11.758 1.00 75.81 193 ASN A C 1
ATOM 1413 O O . ASN A 1 193 ? 10.213 -13.089 10.782 1.00 75.81 193 ASN A O 1
ATOM 1417 N N . ASN A 1 194 ? 10.080 -12.627 12.976 1.00 71.88 194 ASN A N 1
ATOM 1418 C CA . ASN A 1 194 ? 11.521 -12.618 13.266 1.00 71.88 194 ASN A CA 1
ATOM 1419 C C . ASN A 1 194 ? 12.300 -11.500 12.540 1.00 71.88 194 ASN A C 1
ATOM 1421 O O . ASN A 1 194 ? 13.479 -11.676 12.225 1.00 71.88 194 ASN A O 1
ATOM 1425 N N . GLU A 1 195 ? 11.645 -10.362 12.300 1.00 53.12 195 GLU A N 1
ATOM 1426 C CA . GLU A 1 195 ? 12.232 -9.117 11.778 1.00 53.12 195 GLU A CA 1
ATOM 1427 C C . GLU A 1 195 ? 12.359 -8.056 12.882 1.00 53.12 195 GLU A C 1
ATOM 1429 O O . GLU A 1 195 ? 13.388 -7.341 12.889 1.00 53.12 195 GLU A O 1
#

Nearest PDB structures (foldseek):
  4l02-assembly2_B  TM=9.179E-01  e=3.528E-09  Homo sapiens
  3vzb-assembly1_A  TM=9.137E-01  e=2.365E-08  Homo sapiens
  3vzd-assembly2_B  TM=9.273E-01  e=7.891E-08  Homo sapiens
  3vzd-assembly1_C  TM=9.280E-01  e=8.958E-08  Homo sapiens
  3vzd-assembly1_A  TM=9.170E-01  e=5.747E-08  Homo sapiens

Solvent-accessible surface area (backbone atoms only — not comparable to full-atom values): 10670 Å² total; per-residue (Å²): 133,95,80,66,95,77,83,59,86,80,80,75,58,72,89,34,46,71,24,29,37,54,56,65,36,24,26,35,37,37,27,46,47,76,43,78,35,59,103,87,44,74,66,46,75,44,83,44,75,51,78,42,87,37,96,36,40,71,53,6,43,52,50,17,43,19,52,42,25,50,77,71,77,38,60,51,86,52,81,73,75,83,69,48,31,33,40,34,42,34,33,52,74,24,53,90,42,42,12,60,63,47,46,65,68,47,49,62,56,44,50,25,62,50,42,46,78,47,81,43,76,52,88,56,91,60,44,51,19,58,50,35,54,65,63,51,59,92,72,31,48,27,41,34,32,24,12,24,50,64,49,51,52,30,30,54,54,13,35,63,69,36,96,57,23,72,60,48,61,75,55,41,45,80,43,79,43,78,13,27,76,50,40,64,60,60,55,50,54,34,56,74,70,78,100